Protein AF-A0AAE6TKV5-F1 (afdb_monomer)

Mean predicted aligned error: 10.6 Å

Radius of gyration: 19.38 Å; Cα contacts (8 Å, |Δi|>4): 203; chains: 1; bounding box: 54×34×56 Å

Sequence (199 aa):
MHELTRLTSDERRRLVTDFITSLTATTQVAATAAAALRTAVPDPPEDPSDAQLAAWVELAELMGDTGFRARVVHATLPPSDEDALPGVAPHTAADLVRFARQTVTPAIEAQTDPHSEQAAAVVETVVSRFATALARPADPELRAWMAQQFEQGHDPLVERYWRLVWTVNDWHVLPGHLPFQPWLVTALHGRRADEQAIH

Solvent-accessible surface area (backbone atoms only — not comparable to full-atom values): 11183 Å² total; per-residue (Å²): 118,79,64,67,79,66,53,50,74,67,56,50,48,47,54,53,49,51,43,46,54,62,46,47,73,80,46,75,59,16,42,51,27,34,54,46,48,66,77,59,68,67,59,61,58,98,80,58,51,72,68,27,47,53,29,45,44,54,46,53,52,46,65,67,33,67,69,50,53,54,47,46,43,68,46,56,49,74,66,62,31,37,73,48,37,86,98,46,58,40,70,58,22,28,52,51,49,52,47,44,44,67,63,46,44,64,44,58,75,67,66,53,56,38,63,36,72,70,35,44,55,52,49,48,57,44,44,49,52,49,16,64,75,69,76,42,71,79,46,73,64,51,36,53,52,50,28,52,35,42,50,73,66,49,57,70,67,58,50,48,49,52,56,28,36,30,51,20,51,70,46,77,80,54,90,82,72,66,78,54,40,67,54,50,32,49,30,52,68,41,62,70,80,79,75,79,78,81,132

Organism: Streptomyces platensis (NCBI:txid58346)

Secondary structure (DSSP, 8-state):
-TTGGG--HHHHHHHHHHHHHHHTTS-HHHHHHHHHHHTS-----SS--HHHHHHHHHHHHHHH-HHHHHHHHHS-SS--TTSSSTTS-HHHHHHHHHHHHHHHHHHHHTT--TTSHHHHHHHHHHHHHHHHHHT--SSHHHHHHHHHHHHHT--HHHHHHHHHHHHHTT----TT-S-SHHHHHHHHH-S-GGGSS--

Structure (mmCIF, N/CA/C/O backbone):
data_AF-A0AAE6TKV5-F1
#
_entry.id   AF-A0AAE6TKV5-F1
#
loop_
_atom_site.group_PDB
_atom_site.id
_atom_site.type_symbol
_atom_site.label_atom_id
_atom_site.label_alt_id
_atom_site.label_comp_id
_atom_site.label_asym_id
_atom_site.label_entity_id
_atom_site.label_seq_id
_atom_site.pdbx_PDB_ins_code
_atom_site.Cartn_x
_atom_site.Cartn_y
_atom_site.Cartn_z
_atom_site.occupancy
_atom_site.B_iso_or_equiv
_atom_site.auth_seq_id
_atom_site.auth_comp_id
_atom_site.auth_asym_id
_atom_site.auth_atom_id
_atom_site.pdbx_PDB_model_num
ATOM 1 N N . MET A 1 1 ? 3.438 4.308 -28.217 1.00 48.75 1 MET A N 1
ATOM 2 C CA . MET A 1 1 ? 3.040 2.893 -28.040 1.00 48.75 1 MET A CA 1
ATOM 3 C C . MET A 1 1 ? 3.896 1.903 -28.851 1.00 48.75 1 MET A C 1
ATOM 5 O O . MET A 1 1 ? 4.508 1.056 -28.228 1.00 48.75 1 MET A O 1
ATOM 9 N N . HIS A 1 2 ? 4.021 1.998 -30.189 1.00 50.38 2 HIS A N 1
ATOM 10 C CA . HIS A 1 2 ? 4.788 1.017 -31.005 1.00 50.38 2 HIS A CA 1
ATOM 11 C C . HIS A 1 2 ? 6.330 1.096 -30.918 1.00 50.38 2 HIS A C 1
ATOM 13 O O . HIS A 1 2 ? 7.012 0.143 -31.292 1.00 50.38 2 HIS A O 1
ATOM 19 N N . GLU A 1 3 ? 6.899 2.214 -30.459 1.00 58.97 3 GLU A N 1
ATOM 20 C CA . GLU A 1 3 ? 8.361 2.337 -30.319 1.00 58.97 3 GLU A CA 1
ATOM 21 C C . GLU A 1 3 ? 8.882 1.651 -29.048 1.00 58.97 3 GLU A C 1
ATOM 23 O O . GLU A 1 3 ? 9.913 0.990 -29.092 1.00 58.97 3 GLU A O 1
ATOM 28 N N . LEU A 1 4 ? 8.123 1.703 -27.944 1.00 60.41 4 LEU A N 1
ATOM 29 C CA . LEU A 1 4 ? 8.506 1.106 -26.655 1.00 60.41 4 LEU A CA 1
ATOM 30 C C . LEU A 1 4 ? 8.544 -0.430 -26.689 1.00 60.41 4 LEU A C 1
ATOM 32 O O . LEU A 1 4 ? 9.355 -1.038 -25.995 1.00 60.41 4 LEU A O 1
ATOM 36 N N . THR A 1 5 ? 7.715 -1.053 -27.532 1.00 59.22 5 THR A N 1
ATOM 37 C CA . THR A 1 5 ? 7.694 -2.508 -27.762 1.00 59.22 5 THR A CA 1
ATOM 38 C C . THR A 1 5 ? 8.869 -3.009 -28.605 1.00 59.22 5 THR A C 1
ATOM 40 O O . THR A 1 5 ? 9.082 -4.212 -28.687 1.00 59.22 5 THR A O 1
ATOM 43 N N . ARG A 1 6 ? 9.608 -2.110 -29.275 1.00 63.00 6 ARG A N 1
ATOM 44 C CA . ARG A 1 6 ? 10.733 -2.441 -30.171 1.00 63.00 6 ARG A CA 1
ATOM 45 C C . ARG A 1 6 ? 12.099 -2.067 -29.604 1.00 63.00 6 ARG A C 1
ATOM 47 O O . ARG A 1 6 ? 13.100 -2.263 -30.287 1.00 63.00 6 ARG A O 1
ATOM 54 N N . LEU A 1 7 ? 12.138 -1.527 -28.387 1.00 66.50 7 LEU A N 1
ATOM 55 C CA . LEU A 1 7 ? 13.391 -1.167 -27.743 1.00 66.50 7 LEU A CA 1
ATOM 56 C C . LEU A 1 7 ? 14.232 -2.414 -27.496 1.00 66.50 7 LEU A C 1
ATOM 58 O O . LEU A 1 7 ? 13.776 -3.403 -26.918 1.00 66.50 7 LEU A O 1
ATOM 62 N N . THR A 1 8 ? 15.490 -2.329 -27.900 1.00 68.06 8 THR A N 1
ATOM 63 C CA . THR A 1 8 ? 16.509 -3.318 -27.559 1.00 68.06 8 THR A CA 1
ATOM 64 C C . THR A 1 8 ? 16.692 -3.388 -26.041 1.00 68.06 8 THR A C 1
ATOM 66 O O . THR A 1 8 ? 16.417 -2.429 -25.316 1.00 68.06 8 THR A O 1
ATOM 69 N N . SER A 1 9 ? 17.185 -4.516 -25.521 1.00 68.12 9 SER A N 1
ATOM 70 C CA . SER A 1 9 ? 17.473 -4.674 -24.084 1.00 68.12 9 SER A CA 1
ATOM 71 C C . SER A 1 9 ? 18.369 -3.557 -23.529 1.00 68.12 9 SER A C 1
ATOM 73 O O . SER A 1 9 ? 18.159 -3.097 -22.408 1.00 68.12 9 SER A O 1
ATOM 75 N N . ASP A 1 10 ? 19.301 -3.042 -24.334 1.00 67.88 10 ASP A N 1
ATOM 76 C CA . ASP A 1 10 ? 20.168 -1.931 -23.938 1.00 67.88 10 ASP A CA 1
ATOM 77 C C . ASP A 1 10 ? 19.431 -0.589 -23.854 1.00 67.88 10 ASP A C 1
ATOM 79 O O . ASP A 1 10 ? 19.684 0.197 -22.941 1.00 67.88 10 ASP A O 1
ATOM 83 N N . GLU A 1 11 ? 18.499 -0.311 -24.765 1.00 75.50 11 GLU A N 1
ATOM 84 C CA . GLU A 1 11 ? 17.673 0.902 -24.708 1.00 75.50 11 GLU A CA 1
ATOM 85 C C . GLU A 1 11 ? 16.700 0.867 -23.525 1.00 75.50 11 GLU A C 1
ATOM 87 O O . GLU A 1 11 ? 16.525 1.876 -22.838 1.00 75.50 11 GLU A O 1
ATOM 92 N N . ARG A 1 12 ? 16.138 -0.309 -23.223 1.00 78.31 12 ARG A N 1
ATOM 93 C CA . ARG A 1 12 ? 15.308 -0.535 -22.032 1.00 78.31 12 ARG A CA 1
ATOM 94 C C . ARG A 1 12 ? 16.100 -0.266 -20.745 1.00 78.31 12 ARG A C 1
ATOM 96 O O . ARG A 1 12 ? 15.649 0.492 -19.886 1.00 78.31 12 ARG A O 1
ATOM 103 N N . ARG A 1 13 ? 17.328 -0.787 -20.650 1.00 74.50 13 ARG A N 1
ATOM 104 C CA . ARG A 1 13 ? 18.223 -0.571 -19.501 1.00 74.50 13 ARG A CA 1
ATOM 105 C C . ARG A 1 13 ? 18.644 0.891 -19.336 1.00 74.50 13 ARG A C 1
ATOM 107 O O . ARG A 1 13 ? 18.741 1.374 -18.205 1.00 74.50 13 ARG A O 1
ATOM 114 N N . ARG A 1 14 ? 18.864 1.611 -20.441 1.00 79.38 14 ARG A N 1
ATOM 115 C CA . ARG A 1 14 ? 19.145 3.057 -20.418 1.00 79.38 14 ARG A CA 1
ATOM 116 C C . ARG A 1 14 ? 17.964 3.845 -19.860 1.00 79.38 14 ARG A C 1
ATOM 118 O O . ARG A 1 14 ? 18.174 4.619 -18.936 1.00 79.38 14 ARG A O 1
ATOM 125 N N . LEU A 1 15 ? 16.735 3.576 -20.313 1.00 83.56 15 LEU A N 1
ATOM 126 C CA . LEU A 1 15 ? 15.533 4.247 -19.792 1.00 83.56 15 LEU A CA 1
ATOM 127 C C . LEU A 1 15 ? 15.377 4.096 -18.273 1.00 83.56 15 LEU A C 1
ATOM 129 O O . LEU A 1 15 ? 15.111 5.077 -17.579 1.00 83.56 15 LEU A O 1
ATOM 133 N N . VAL A 1 16 ? 15.577 2.884 -17.749 1.00 82.50 16 VAL A N 1
ATOM 134 C CA . VAL A 1 16 ? 15.514 2.632 -16.300 1.00 82.50 16 VAL A CA 1
ATOM 135 C C . VAL A 1 16 ? 16.628 3.378 -15.565 1.00 82.50 16 VAL A C 1
ATOM 137 O O . VAL A 1 16 ? 16.392 3.999 -14.528 1.00 82.50 16 VAL A O 1
ATOM 140 N N . THR A 1 17 ? 17.846 3.349 -16.108 1.00 81.06 17 THR A N 1
ATOM 141 C CA . THR A 1 17 ? 19.001 4.035 -15.513 1.00 81.06 17 THR A CA 1
ATOM 142 C C . THR A 1 17 ? 18.799 5.552 -15.480 1.00 81.06 17 THR A C 1
ATOM 144 O O . THR A 1 17 ? 19.075 6.183 -14.456 1.00 81.06 17 THR A O 1
ATOM 147 N N . ASP A 1 18 ? 18.273 6.137 -16.554 1.00 83.12 18 ASP A N 1
ATOM 148 C CA . ASP A 1 18 ? 17.966 7.565 -16.654 1.00 83.12 18 ASP A CA 1
ATOM 149 C C . ASP A 1 18 ? 16.861 7.966 -15.675 1.00 83.12 18 ASP A C 1
ATOM 151 O O . ASP A 1 18 ? 16.965 8.994 -15.000 1.00 83.12 18 ASP A O 1
ATOM 155 N N . PHE A 1 19 ? 15.827 7.132 -15.534 1.00 82.62 19 PHE A N 1
ATOM 156 C CA . PHE A 1 19 ? 14.783 7.319 -14.531 1.00 82.62 19 PHE A CA 1
ATOM 157 C C . PHE A 1 19 ? 15.373 7.350 -13.114 1.00 82.62 19 PHE A C 1
ATOM 159 O O . PHE A 1 19 ? 15.233 8.363 -12.428 1.00 82.62 19 PHE A O 1
ATOM 166 N N . ILE A 1 20 ? 16.107 6.313 -12.698 1.00 77.94 20 ILE A N 1
ATOM 167 C CA . ILE A 1 20 ? 16.712 6.229 -11.356 1.00 77.94 20 ILE A CA 1
ATOM 168 C C . ILE A 1 20 ? 17.670 7.403 -11.101 1.00 77.94 20 ILE A C 1
ATOM 170 O O . ILE A 1 20 ? 17.654 8.002 -10.024 1.00 77.94 20 ILE A O 1
ATOM 174 N N . THR A 1 21 ? 18.489 7.760 -12.092 1.00 78.38 21 THR A N 1
ATOM 175 C CA . THR A 1 21 ? 19.434 8.883 -11.993 1.00 78.38 21 THR A CA 1
A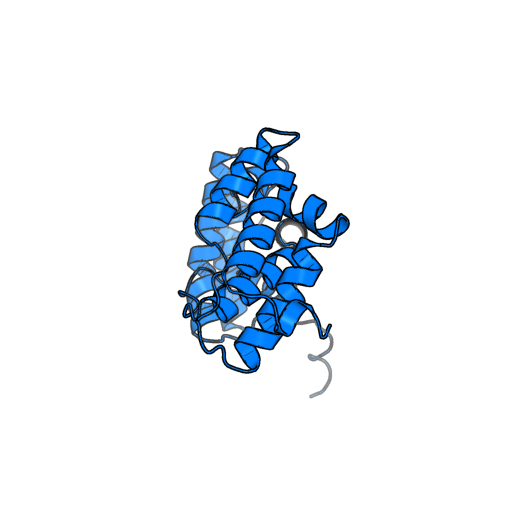TOM 176 C C . THR A 1 21 ? 18.700 10.213 -11.832 1.00 78.38 21 THR A C 1
ATOM 178 O O . THR A 1 21 ? 19.089 11.035 -11.000 1.00 78.38 21 THR A O 1
ATOM 181 N N . SER A 1 22 ? 17.594 10.412 -12.555 1.00 76.56 22 SER A N 1
ATOM 182 C CA . SER A 1 22 ? 16.795 11.638 -12.453 1.00 76.56 22 SER A CA 1
ATOM 183 C C . SER A 1 22 ? 16.182 11.855 -11.068 1.00 76.56 22 SER A C 1
ATOM 185 O O . SER A 1 22 ? 16.024 13.001 -10.652 1.00 76.56 22 SER A O 1
ATOM 187 N N . LEU A 1 23 ? 15.883 10.778 -10.333 1.00 72.00 23 LEU A N 1
ATOM 188 C CA . LEU A 1 23 ? 15.350 10.866 -8.973 1.00 72.00 23 LEU A CA 1
ATOM 189 C C . LEU A 1 23 ? 16.429 11.337 -7.991 1.00 72.00 23 LEU A C 1
ATOM 191 O O . LEU A 1 23 ? 16.151 12.145 -7.118 1.00 72.00 23 LEU A O 1
ATOM 195 N N . THR A 1 24 ? 17.687 10.919 -8.161 1.00 63.00 24 THR A N 1
ATOM 196 C CA . THR A 1 24 ? 18.777 11.275 -7.227 1.00 63.00 24 THR A CA 1
ATOM 197 C C . THR A 1 24 ? 19.217 12.741 -7.238 1.00 63.00 24 THR A C 1
ATOM 199 O O . THR A 1 24 ? 20.074 13.122 -6.445 1.00 63.00 24 THR A O 1
ATOM 202 N N . ALA A 1 25 ? 18.664 13.572 -8.120 1.00 57.41 25 ALA A N 1
ATOM 203 C CA . ALA A 1 25 ? 19.245 14.871 -8.436 1.00 57.41 25 ALA A CA 1
ATOM 204 C C . ALA A 1 25 ? 19.001 15.986 -7.397 1.00 57.41 25 ALA A C 1
ATOM 206 O O . ALA A 1 25 ? 19.584 17.057 -7.557 1.00 57.41 25 ALA A O 1
ATOM 207 N N . THR A 1 26 ? 18.163 15.806 -6.363 1.00 57.06 26 THR A N 1
ATOM 208 C CA . THR A 1 26 ? 17.701 16.977 -5.581 1.00 57.06 26 THR A CA 1
ATOM 209 C C . THR A 1 26 ? 17.533 16.830 -4.060 1.00 57.06 26 THR A C 1
ATOM 211 O O . THR A 1 26 ? 17.592 17.863 -3.395 1.00 57.06 26 THR A O 1
ATOM 214 N N . THR A 1 27 ? 17.370 15.641 -3.450 1.00 63.25 27 THR A N 1
ATOM 215 C CA . THR A 1 27 ? 17.193 15.515 -1.974 1.00 63.25 27 THR A CA 1
ATOM 216 C C . THR A 1 27 ? 17.696 14.184 -1.378 1.00 63.25 27 THR A C 1
ATOM 218 O O . THR A 1 27 ? 17.791 13.175 -2.074 1.00 63.25 27 THR A O 1
ATOM 221 N N . GLN A 1 28 ? 17.963 14.151 -0.059 1.00 61.66 28 GLN A N 1
ATOM 222 C CA . GLN A 1 28 ? 18.322 12.922 0.682 1.00 61.66 28 GLN A CA 1
ATOM 223 C C . GLN A 1 28 ? 17.209 11.858 0.631 1.00 61.66 28 GLN A C 1
ATOM 225 O O . GLN A 1 28 ? 17.495 10.669 0.525 1.00 61.66 28 GLN A O 1
ATOM 230 N N . VAL A 1 29 ? 15.942 12.285 0.653 1.00 59.44 29 VAL A N 1
ATOM 231 C CA . VAL A 1 29 ? 14.771 11.404 0.496 1.00 59.44 29 VAL A CA 1
ATOM 232 C C . VAL A 1 29 ? 14.797 10.722 -0.875 1.00 59.44 29 VAL A C 1
ATOM 234 O O . VAL A 1 29 ? 14.626 9.507 -0.980 1.00 59.44 29 VAL A O 1
ATOM 237 N N . ALA A 1 30 ? 15.124 11.479 -1.923 1.00 60.91 30 ALA A N 1
ATOM 238 C CA . ALA A 1 30 ? 15.220 10.948 -3.273 1.00 60.91 30 ALA A CA 1
ATOM 239 C C . ALA A 1 30 ? 16.410 9.984 -3.460 1.00 60.91 30 ALA A C 1
ATOM 241 O O . ALA A 1 30 ? 16.339 9.059 -4.271 1.00 60.91 30 ALA A O 1
ATOM 242 N N . ALA A 1 31 ? 17.484 10.139 -2.675 1.00 62.62 31 ALA A N 1
ATOM 243 C CA . ALA A 1 31 ? 18.604 9.198 -2.657 1.00 62.62 31 ALA A CA 1
ATOM 244 C C . ALA A 1 31 ? 18.207 7.825 -2.079 1.00 62.62 31 ALA A C 1
ATOM 246 O O . ALA A 1 31 ? 18.569 6.798 -2.661 1.00 62.62 31 ALA A O 1
ATOM 247 N N . THR A 1 32 ? 17.426 7.794 -0.992 1.00 62.69 32 THR A N 1
ATOM 248 C CA . THR A 1 32 ? 16.900 6.550 -0.398 1.00 62.69 32 THR A CA 1
ATOM 249 C C . THR A 1 32 ? 15.918 5.852 -1.338 1.00 62.69 32 THR A C 1
ATOM 251 O O . THR A 1 32 ? 16.071 4.659 -1.599 1.00 62.69 32 THR A O 1
ATOM 254 N N . ALA A 1 33 ? 14.972 6.595 -1.925 1.00 62.81 33 ALA A N 1
ATOM 255 C CA . ALA A 1 33 ? 14.036 6.052 -2.912 1.00 62.81 33 ALA A CA 1
ATOM 256 C C . ALA A 1 33 ? 14.779 5.442 -4.114 1.00 62.81 33 ALA A C 1
ATOM 258 O O . ALA A 1 33 ? 14.515 4.311 -4.519 1.00 62.81 33 ALA A O 1
ATOM 259 N N . ALA A 1 34 ? 15.793 6.135 -4.638 1.00 65.19 34 ALA A N 1
ATOM 260 C CA . ALA A 1 34 ? 16.615 5.608 -5.721 1.00 65.19 34 ALA A CA 1
ATOM 261 C C . ALA A 1 34 ? 17.432 4.369 -5.318 1.00 65.19 34 ALA A C 1
ATOM 263 O O . ALA A 1 34 ? 17.697 3.517 -6.162 1.00 65.19 34 ALA A O 1
ATOM 264 N N . ALA A 1 35 ? 17.873 4.246 -4.063 1.00 65.56 35 ALA A N 1
ATOM 265 C CA . ALA A 1 35 ? 18.548 3.040 -3.583 1.00 65.56 35 ALA A CA 1
ATOM 266 C C . ALA A 1 35 ? 17.599 1.831 -3.573 1.00 65.56 35 ALA A C 1
ATOM 268 O O . ALA A 1 35 ? 17.985 0.767 -4.048 1.00 65.56 35 ALA A O 1
ATOM 269 N N . ALA A 1 36 ? 16.353 2.014 -3.127 1.00 64.62 36 ALA A N 1
ATOM 270 C CA . ALA A 1 36 ? 15.328 0.974 -3.173 1.00 64.62 36 ALA A CA 1
ATOM 271 C C . ALA A 1 36 ? 14.951 0.581 -4.611 1.00 64.62 36 ALA A C 1
ATOM 273 O O . ALA A 1 36 ? 14.823 -0.595 -4.918 1.00 64.62 36 ALA A O 1
ATOM 274 N N . LEU A 1 37 ? 14.851 1.537 -5.535 1.00 68.31 37 LEU A N 1
ATOM 275 C CA . LEU A 1 37 ? 14.575 1.225 -6.944 1.00 68.31 37 LEU A CA 1
ATOM 276 C C . LEU A 1 37 ? 15.716 0.441 -7.612 1.00 68.31 37 LEU A C 1
ATOM 278 O O . LEU A 1 37 ? 15.473 -0.395 -8.477 1.00 68.31 37 LEU A O 1
ATOM 282 N N . ARG A 1 38 ? 16.969 0.656 -7.188 1.00 70.75 38 ARG A N 1
ATOM 283 C CA . ARG A 1 38 ? 18.126 -0.106 -7.691 1.00 70.75 38 ARG A CA 1
ATOM 284 C C . ARG A 1 38 ? 18.132 -1.570 -7.258 1.00 70.75 38 ARG A C 1
ATOM 286 O O . ARG A 1 38 ? 18.802 -2.362 -7.912 1.00 70.75 38 ARG A O 1
ATOM 293 N N . THR A 1 39 ? 17.425 -1.948 -6.192 1.00 67.06 39 THR A N 1
ATOM 294 C CA . THR A 1 39 ? 17.326 -3.364 -5.795 1.00 67.06 39 THR A CA 1
ATOM 295 C C . THR A 1 39 ? 16.314 -4.133 -6.639 1.00 67.06 39 THR A C 1
ATOM 297 O O . THR A 1 39 ? 16.305 -5.361 -6.606 1.00 67.06 39 THR A O 1
ATOM 300 N N . ALA A 1 40 ? 15.496 -3.427 -7.424 1.00 69.62 40 ALA A N 1
ATOM 301 C CA . ALA A 1 40 ? 14.444 -4.017 -8.228 1.00 69.62 40 ALA A CA 1
ATOM 302 C C . ALA A 1 40 ? 14.310 -3.334 -9.595 1.00 69.62 40 ALA A C 1
ATOM 304 O O . ALA A 1 40 ? 13.290 -2.747 -9.951 1.00 69.62 40 ALA A O 1
ATOM 305 N N . VAL A 1 41 ? 15.398 -3.439 -10.359 1.00 75.88 41 VAL A N 1
ATOM 306 C CA . VAL A 1 41 ? 15.510 -2.965 -11.740 1.00 75.88 41 VAL A CA 1
ATOM 307 C C . VAL A 1 41 ? 14.606 -3.820 -12.642 1.00 75.88 41 VAL A C 1
ATOM 309 O O . VAL A 1 41 ? 14.725 -5.045 -12.619 1.00 75.88 41 VAL A O 1
ATOM 312 N N . PRO A 1 42 ? 13.710 -3.214 -13.437 1.00 77.31 42 PRO A N 1
ATOM 313 C CA . PRO A 1 42 ? 12.954 -3.927 -14.461 1.00 77.31 42 PRO A CA 1
ATOM 314 C C . PRO A 1 42 ? 13.877 -4.335 -15.620 1.00 77.31 42 PRO A C 1
ATOM 316 O O . PRO A 1 42 ? 14.407 -3.474 -16.324 1.00 77.31 42 PRO A O 1
ATOM 319 N N . ASP A 1 43 ? 14.062 -5.637 -15.813 1.00 77.12 43 ASP A N 1
ATOM 320 C CA . ASP A 1 43 ? 14.885 -6.251 -16.859 1.00 77.12 43 ASP A CA 1
ATOM 321 C C . ASP A 1 43 ? 14.070 -7.383 -17.519 1.00 77.12 43 ASP A C 1
ATOM 323 O O . ASP A 1 43 ? 14.166 -8.544 -17.119 1.00 77.12 43 ASP A O 1
ATOM 327 N N . PRO A 1 44 ? 13.187 -7.052 -18.483 1.00 74.31 44 PRO A N 1
ATOM 328 C CA . PRO A 1 44 ? 12.383 -8.055 -19.183 1.00 74.31 44 PRO A CA 1
ATOM 329 C C . PRO A 1 44 ? 13.261 -9.109 -19.882 1.00 74.31 44 PRO A C 1
ATOM 331 O O . PRO A 1 44 ? 14.322 -8.753 -20.408 1.00 74.31 44 PRO A O 1
ATOM 334 N N . PRO A 1 45 ? 12.801 -10.373 -19.984 1.00 77.50 45 PRO A N 1
ATOM 335 C CA . PRO A 1 45 ? 13.541 -11.430 -20.674 1.00 77.50 45 PRO A CA 1
ATOM 336 C C . PRO A 1 45 ? 13.742 -11.120 -22.170 1.00 77.50 45 PRO A C 1
ATOM 338 O O . PRO A 1 45 ? 13.099 -10.230 -22.740 1.00 77.50 45 PRO A O 1
ATOM 341 N N . GLU A 1 46 ? 14.653 -11.858 -22.818 1.00 74.31 46 GLU A N 1
ATOM 342 C CA . GLU A 1 46 ? 14.943 -11.698 -24.255 1.00 74.31 46 GLU A CA 1
ATOM 343 C C . GLU A 1 46 ? 13.717 -11.969 -25.138 1.00 74.31 46 GLU A C 1
ATOM 345 O O . GLU A 1 46 ? 13.517 -11.257 -26.121 1.00 74.31 46 GLU A O 1
ATOM 350 N N . ASP A 1 47 ? 12.880 -12.933 -24.748 1.00 81.06 47 ASP A N 1
ATOM 351 C CA . ASP A 1 47 ? 11.605 -13.261 -25.394 1.00 81.06 47 ASP A CA 1
ATOM 352 C C . ASP A 1 47 ? 10.447 -13.053 -24.396 1.00 81.06 47 ASP A C 1
ATOM 354 O O . ASP A 1 47 ? 10.072 -13.979 -23.670 1.00 81.06 47 ASP A O 1
ATOM 358 N N . PRO A 1 48 ? 9.946 -11.811 -24.242 1.00 82.12 48 PRO A N 1
ATOM 359 C CA . PRO A 1 48 ? 8.885 -11.506 -23.295 1.00 82.12 48 PRO A CA 1
ATOM 360 C C . PRO A 1 48 ? 7.526 -11.994 -23.799 1.00 82.12 48 PRO A C 1
ATOM 362 O O . PRO A 1 48 ? 7.154 -11.787 -24.952 1.00 82.12 48 PRO A O 1
ATOM 365 N N . SER A 1 49 ? 6.731 -12.553 -22.890 1.00 86.88 49 SER A N 1
ATOM 366 C CA . SER A 1 49 ? 5.306 -12.800 -23.126 1.00 86.88 49 SER A CA 1
ATOM 367 C C . SER A 1 49 ? 4.536 -11.498 -23.396 1.00 86.88 49 SER A C 1
ATOM 369 O O . SER A 1 49 ? 4.956 -10.414 -22.983 1.00 86.88 49 SER A O 1
ATOM 371 N N . ASP A 1 50 ? 3.346 -11.599 -23.998 1.00 85.31 50 ASP A N 1
ATOM 372 C CA . ASP A 1 50 ? 2.465 -10.442 -24.233 1.00 85.31 50 ASP A CA 1
ATOM 373 C C . ASP A 1 50 ? 2.168 -9.656 -22.943 1.00 85.31 50 ASP A C 1
ATOM 375 O O . ASP A 1 50 ? 2.122 -8.425 -22.951 1.00 85.31 50 ASP A O 1
ATOM 379 N N . ALA A 1 51 ? 2.015 -10.356 -21.812 1.00 83.00 51 ALA A N 1
ATOM 380 C CA . ALA A 1 51 ? 1.782 -9.742 -20.507 1.00 83.00 51 ALA A CA 1
ATOM 381 C C . ALA A 1 51 ? 3.003 -8.948 -20.009 1.00 83.00 51 ALA A C 1
ATOM 383 O O . ALA A 1 51 ? 2.850 -7.834 -19.509 1.00 83.00 51 ALA A O 1
ATOM 384 N N . GLN A 1 52 ? 4.214 -9.484 -20.186 1.00 85.38 52 GLN A N 1
ATOM 385 C CA . GLN A 1 52 ? 5.466 -8.791 -19.861 1.00 85.38 52 GLN A CA 1
ATOM 386 C C . GLN A 1 52 ? 5.700 -7.586 -20.772 1.00 85.38 52 GLN A C 1
ATOM 388 O O . GLN A 1 52 ? 6.126 -6.533 -20.300 1.00 85.38 52 GLN A O 1
ATOM 393 N N . LEU A 1 53 ? 5.388 -7.715 -22.064 1.00 85.12 53 LEU A N 1
ATOM 394 C CA . LEU A 1 53 ? 5.510 -6.628 -23.029 1.00 85.12 53 LEU A CA 1
ATOM 395 C C . LEU A 1 53 ? 4.540 -5.486 -22.697 1.00 85.12 53 LEU A C 1
ATOM 397 O O . LEU A 1 53 ? 4.944 -4.325 -22.660 1.00 85.12 53 LEU A O 1
ATOM 401 N N . ALA A 1 54 ? 3.278 -5.812 -22.404 1.00 85.06 54 ALA A N 1
ATOM 402 C CA . ALA A 1 54 ? 2.278 -4.837 -21.978 1.00 85.06 54 ALA A CA 1
ATOM 403 C C . ALA A 1 54 ? 2.688 -4.148 -20.667 1.00 85.06 54 ALA A C 1
ATOM 405 O O . ALA A 1 54 ? 2.632 -2.921 -20.573 1.00 85.06 54 ALA A O 1
ATOM 406 N N . ALA A 1 55 ? 3.169 -4.922 -19.687 1.00 87.88 55 ALA A N 1
ATOM 407 C CA . ALA A 1 55 ? 3.644 -4.379 -18.421 1.00 87.88 55 ALA A CA 1
ATOM 408 C C . ALA A 1 55 ? 4.855 -3.450 -18.604 1.00 87.88 55 ALA A C 1
ATOM 410 O O . ALA A 1 55 ? 4.924 -2.393 -17.981 1.00 87.88 55 ALA A O 1
ATOM 411 N N . TRP A 1 56 ? 5.787 -3.806 -19.491 1.00 87.69 56 TRP A N 1
ATOM 412 C CA . TRP A 1 56 ? 6.942 -2.976 -19.824 1.00 87.69 56 TRP A CA 1
ATOM 413 C C . TRP A 1 56 ? 6.541 -1.639 -20.459 1.00 87.69 56 TRP A C 1
ATOM 415 O O . TRP A 1 56 ? 7.086 -0.600 -20.088 1.00 87.69 56 TRP A O 1
ATOM 425 N N . VAL A 1 57 ? 5.588 -1.646 -21.397 1.00 86.94 57 VAL A N 1
ATOM 426 C CA . VAL A 1 57 ? 5.109 -0.414 -22.046 1.00 86.94 57 VAL A CA 1
ATOM 427 C C . VAL A 1 57 ? 4.524 0.544 -21.014 1.00 86.94 57 VAL A C 1
ATOM 429 O O . VAL A 1 57 ? 4.920 1.706 -20.973 1.00 86.94 57 VAL A O 1
ATOM 432 N N . GLU A 1 58 ? 3.645 0.048 -20.145 1.00 88.88 58 GLU A N 1
ATOM 433 C CA . GLU A 1 58 ? 3.038 0.865 -19.092 1.00 88.88 58 GLU A CA 1
ATOM 434 C C . GLU A 1 58 ? 4.088 1.386 -18.100 1.00 88.88 58 GLU A C 1
ATOM 436 O O . GLU A 1 58 ? 4.060 2.547 -17.694 1.00 88.88 58 GLU A O 1
ATOM 441 N N . LEU A 1 59 ? 5.070 0.554 -17.749 1.00 88.31 59 LEU A N 1
ATOM 442 C CA . LEU A 1 59 ? 6.162 0.943 -16.864 1.00 88.31 59 LEU A CA 1
ATOM 443 C C . LEU A 1 59 ? 7.023 2.060 -17.465 1.00 88.31 59 LEU A C 1
ATOM 445 O O . LEU A 1 59 ? 7.399 2.997 -16.763 1.00 88.31 59 LEU A O 1
ATOM 449 N N . ALA A 1 60 ? 7.322 1.983 -18.763 1.00 86.19 60 ALA A N 1
ATOM 450 C CA . ALA A 1 60 ? 8.065 3.015 -19.477 1.00 86.19 60 ALA A CA 1
ATOM 451 C C . ALA A 1 60 ? 7.285 4.337 -19.561 1.00 86.19 60 ALA A C 1
ATOM 453 O O . ALA A 1 60 ? 7.883 5.405 -19.418 1.00 86.19 60 ALA A O 1
ATOM 454 N N . GLU A 1 61 ? 5.961 4.279 -19.727 1.00 87.88 61 GLU A N 1
ATOM 455 C CA . GLU A 1 61 ? 5.089 5.458 -19.677 1.00 87.88 61 GLU A CA 1
ATOM 456 C C . GLU A 1 61 ? 5.093 6.100 -18.282 1.00 87.88 61 GLU A C 1
ATOM 458 O O . GLU A 1 61 ? 5.321 7.306 -18.170 1.00 87.88 61 GLU A O 1
ATOM 463 N N . LEU A 1 62 ? 4.961 5.303 -17.213 1.00 88.31 62 LEU A N 1
ATOM 464 C CA . LEU A 1 62 ? 5.062 5.791 -15.832 1.00 88.31 62 LEU A CA 1
ATOM 465 C C . LEU A 1 62 ? 6.428 6.425 -15.550 1.00 88.31 62 LEU A C 1
ATOM 467 O O . LEU A 1 62 ? 6.500 7.533 -15.026 1.00 88.31 62 LEU A O 1
ATOM 471 N N . MET A 1 63 ? 7.526 5.770 -15.940 1.00 85.50 63 MET A N 1
ATOM 472 C CA . MET A 1 63 ? 8.874 6.323 -15.774 1.00 85.50 63 MET A CA 1
ATOM 473 C C . MET A 1 63 ? 9.074 7.626 -16.560 1.00 85.50 63 MET A C 1
ATOM 475 O O . MET A 1 63 ? 9.906 8.444 -16.168 1.00 85.50 63 MET A O 1
ATOM 479 N N . GLY A 1 64 ? 8.341 7.848 -17.652 1.00 83.31 64 GLY A N 1
ATOM 480 C CA . GLY A 1 64 ? 8.343 9.100 -18.413 1.00 83.31 64 GLY A CA 1
ATOM 481 C C . GLY A 1 64 ? 7.531 10.234 -17.774 1.00 83.31 64 GLY A C 1
ATOM 482 O O . GLY A 1 64 ? 7.800 11.400 -18.062 1.00 83.31 64 GLY A O 1
ATOM 483 N N . ASP A 1 65 ? 6.581 9.920 -16.892 1.00 87.12 65 ASP A N 1
ATOM 484 C CA . ASP A 1 65 ? 5.667 10.893 -16.293 1.00 87.12 65 ASP A CA 1
ATOM 485 C C . ASP A 1 65 ? 6.312 11.663 -15.126 1.00 87.12 65 ASP A C 1
ATOM 487 O O . ASP A 1 65 ? 6.820 11.100 -14.151 1.00 87.12 65 ASP A O 1
ATOM 491 N N . THR A 1 66 ? 6.296 12.994 -15.207 1.00 81.75 66 THR A N 1
ATOM 492 C CA . THR A 1 66 ? 6.905 13.862 -14.187 1.00 81.75 66 THR A CA 1
ATOM 493 C C . THR A 1 66 ? 6.111 13.881 -12.881 1.00 81.75 66 THR A C 1
ATOM 495 O O . THR A 1 66 ? 6.709 14.021 -11.811 1.00 81.75 66 THR A O 1
ATOM 498 N N . GLY A 1 67 ? 4.790 13.696 -12.942 1.00 82.94 67 GLY A N 1
ATOM 499 C CA . GLY A 1 67 ? 3.933 13.578 -11.765 1.00 82.94 67 GLY A CA 1
ATOM 500 C C . GLY A 1 67 ? 4.218 12.294 -10.990 1.00 82.94 67 GLY A C 1
ATOM 501 O O . GLY A 1 67 ? 4.356 12.323 -9.768 1.00 82.94 67 GLY A O 1
ATOM 502 N N . PHE A 1 68 ? 4.389 11.178 -11.693 1.00 83.56 68 PHE A N 1
ATOM 503 C CA . PHE A 1 68 ? 4.786 9.900 -11.126 1.00 83.56 68 PHE A CA 1
ATOM 504 C C . PHE A 1 68 ? 6.183 9.965 -10.507 1.00 83.56 68 PHE A C 1
ATOM 506 O O . PHE A 1 68 ? 6.366 9.515 -9.380 1.00 83.56 68 PHE A O 1
ATOM 513 N N . ARG A 1 69 ? 7.158 10.594 -11.176 1.00 82.06 69 ARG A N 1
ATOM 514 C CA . ARG A 1 69 ? 8.497 10.815 -10.599 1.00 82.06 69 ARG A CA 1
ATOM 515 C C . ARG A 1 69 ? 8.432 11.541 -9.255 1.00 82.06 69 ARG A C 1
ATOM 517 O O . ARG A 1 69 ? 9.084 11.109 -8.310 1.00 82.06 69 ARG A O 1
ATOM 524 N N . ALA A 1 70 ? 7.620 12.596 -9.143 1.00 78.88 70 ALA A N 1
ATOM 525 C CA . ALA A 1 70 ? 7.416 13.292 -7.872 1.00 78.88 70 ALA A CA 1
ATOM 526 C C . ALA A 1 70 ? 6.781 12.370 -6.817 1.00 78.88 70 ALA A C 1
ATOM 528 O O . ALA A 1 70 ? 7.252 12.319 -5.682 1.00 78.88 70 ALA A O 1
ATOM 529 N N . ARG A 1 71 ? 5.766 11.586 -7.203 1.00 79.00 71 ARG A N 1
ATOM 530 C CA . ARG A 1 71 ? 5.133 10.599 -6.316 1.00 79.00 71 ARG A CA 1
ATOM 531 C C . ARG A 1 71 ? 6.125 9.563 -5.814 1.00 79.00 71 ARG A C 1
ATOM 533 O O . ARG A 1 71 ? 6.134 9.314 -4.626 1.00 79.00 71 ARG A O 1
ATOM 540 N N . VAL A 1 72 ? 6.997 9.013 -6.657 1.00 75.06 72 VAL A N 1
ATOM 541 C CA . VAL A 1 72 ? 7.998 8.003 -6.260 1.00 75.06 72 VAL A CA 1
ATOM 542 C C . VAL A 1 72 ? 9.069 8.563 -5.325 1.00 75.06 72 VAL A C 1
ATOM 544 O O . VAL A 1 72 ? 9.524 7.852 -4.438 1.00 75.06 72 VAL A O 1
ATOM 547 N N . VAL A 1 73 ? 9.466 9.831 -5.482 1.00 72.12 73 VAL A N 1
ATOM 548 C CA . VAL A 1 73 ? 10.376 10.485 -4.521 1.00 72.12 73 VAL A CA 1
ATOM 549 C C . VAL A 1 73 ? 9.728 10.610 -3.141 1.00 72.12 73 VAL A C 1
ATOM 551 O O . VAL A 1 73 ? 10.423 10.507 -2.136 1.00 72.12 73 VAL A O 1
ATOM 554 N N . HIS A 1 74 ? 8.415 10.838 -3.086 1.00 66.94 74 HIS A N 1
ATOM 555 C CA . HIS A 1 74 ? 7.674 11.029 -1.837 1.00 66.94 74 HIS A CA 1
ATOM 556 C C . HIS A 1 74 ? 7.047 9.749 -1.278 1.00 66.94 74 HIS A C 1
ATOM 558 O O . HIS A 1 74 ? 6.762 9.681 -0.087 1.00 66.94 74 HIS A O 1
ATOM 564 N N . ALA A 1 75 ? 6.848 8.738 -2.116 1.00 60.91 75 ALA A N 1
ATOM 565 C CA . ALA A 1 75 ? 6.377 7.431 -1.721 1.00 60.91 75 ALA A CA 1
ATOM 566 C C . ALA A 1 75 ? 7.565 6.654 -1.176 1.00 60.91 75 ALA A C 1
ATOM 568 O O . ALA A 1 75 ? 8.451 6.201 -1.897 1.00 60.91 75 ALA A O 1
ATOM 569 N N . THR A 1 76 ? 7.597 6.546 0.137 1.00 51.22 76 THR A N 1
ATOM 570 C CA . THR A 1 76 ? 8.605 5.824 0.891 1.00 51.22 76 THR A CA 1
ATOM 571 C C . THR A 1 76 ? 8.636 4.357 0.424 1.00 51.22 76 THR A C 1
ATOM 573 O O . THR A 1 76 ? 7.648 3.637 0.569 1.00 51.22 76 THR A O 1
ATOM 576 N N . LEU A 1 77 ? 9.736 3.909 -0.196 1.00 49.03 77 LEU A N 1
ATOM 577 C CA . LEU A 1 77 ? 9.871 2.567 -0.787 1.00 49.03 77 LEU A CA 1
ATOM 578 C C . LEU A 1 77 ? 11.009 1.755 -0.158 1.00 49.03 77 LEU A C 1
ATOM 580 O O . LEU A 1 77 ? 12.143 2.232 -0.200 1.00 49.03 77 LEU A O 1
ATOM 584 N N . PRO A 1 78 ? 10.756 0.529 0.367 1.00 48.78 78 PRO A N 1
ATOM 585 C CA . PRO A 1 78 ? 9.490 0.125 1.005 1.00 48.78 78 PRO A CA 1
ATOM 586 C C . PRO A 1 78 ? 9.188 1.131 2.122 1.00 48.78 78 PRO A C 1
ATOM 588 O O . PRO A 1 78 ? 10.121 1.832 2.510 1.00 48.78 78 PRO A O 1
ATOM 591 N N . PRO A 1 79 ? 7.945 1.270 2.617 1.00 43.41 79 PRO A N 1
ATOM 592 C CA . PRO A 1 79 ? 7.650 2.297 3.601 1.00 43.41 79 PRO A CA 1
ATOM 593 C C . PRO A 1 79 ? 8.694 2.216 4.709 1.00 43.41 79 PRO A C 1
ATOM 595 O O . PRO A 1 79 ? 8.795 1.212 5.411 1.00 43.41 79 PRO A O 1
ATOM 598 N N . SER A 1 80 ? 9.546 3.237 4.810 1.00 45.72 80 SER A N 1
ATOM 599 C CA . SER A 1 80 ? 10.193 3.526 6.070 1.00 45.72 80 SER A CA 1
ATOM 600 C C . SER A 1 80 ? 9.006 3.877 6.937 1.00 45.72 80 SER A C 1
ATOM 602 O O . SER A 1 80 ? 8.472 4.982 6.883 1.00 45.72 80 SER A O 1
ATOM 604 N N . ASP A 1 81 ? 8.513 2.851 7.622 1.00 50.19 81 ASP A N 1
ATOM 605 C CA . ASP A 1 81 ? 7.299 2.841 8.425 1.00 50.19 81 ASP A CA 1
ATOM 606 C C . ASP A 1 81 ? 7.323 3.941 9.525 1.00 50.19 81 ASP A C 1
ATOM 608 O O . ASP A 1 81 ? 6.337 4.182 10.217 1.00 50.19 81 ASP A O 1
ATOM 612 N N . GLU A 1 82 ? 8.466 4.616 9.658 1.00 43.94 82 GLU A N 1
ATOM 613 C CA . GLU A 1 82 ? 8.817 5.751 10.503 1.00 43.94 82 GLU A CA 1
ATOM 614 C C . GLU A 1 82 ? 7.975 7.016 10.257 1.00 43.94 82 GLU A C 1
ATOM 616 O O . GLU A 1 82 ? 7.653 7.698 11.228 1.00 43.94 82 GLU A O 1
ATOM 621 N N . ASP A 1 83 ? 7.556 7.291 9.014 1.00 51.88 83 ASP A N 1
ATOM 622 C CA . ASP A 1 83 ? 6.757 8.486 8.665 1.00 51.88 83 ASP A CA 1
ATOM 623 C C . ASP A 1 83 ? 5.269 8.175 8.408 1.00 51.88 83 ASP A C 1
ATOM 625 O O . ASP A 1 83 ? 4.478 9.063 8.090 1.00 51.88 83 ASP A O 1
ATOM 629 N N . ALA A 1 84 ? 4.861 6.910 8.543 1.00 59.59 84 ALA A N 1
ATOM 630 C CA . ALA A 1 84 ? 3.518 6.459 8.173 1.00 59.59 84 ALA A CA 1
ATOM 631 C C . ALA A 1 84 ? 2.410 6.972 9.111 1.00 59.59 84 ALA A C 1
ATOM 633 O O . ALA A 1 84 ? 1.238 6.965 8.737 1.00 59.59 84 ALA A O 1
ATOM 634 N N . LEU A 1 85 ? 2.761 7.379 10.336 1.00 72.88 85 LEU A N 1
ATOM 635 C CA . LEU A 1 85 ? 1.810 7.816 11.358 1.00 72.88 85 LEU A CA 1
ATOM 636 C C . LEU A 1 85 ? 2.207 9.203 11.900 1.00 72.88 85 LEU A C 1
ATOM 638 O O . LEU A 1 85 ? 3.084 9.300 12.763 1.00 72.88 85 LEU A O 1
ATOM 642 N N . PRO A 1 86 ? 1.564 10.292 11.445 1.00 72.62 86 PRO A N 1
ATOM 643 C CA . PRO A 1 86 ? 1.881 11.636 11.908 1.00 72.62 86 PRO A CA 1
ATOM 644 C C . PRO A 1 86 ? 1.580 11.789 13.403 1.00 72.62 86 PRO A C 1
ATOM 646 O O . PRO A 1 86 ? 0.547 11.341 13.902 1.00 72.62 86 PRO A O 1
ATOM 649 N N . GLY A 1 87 ? 2.491 12.447 14.123 1.00 78.31 87 GLY A N 1
ATOM 650 C CA . GLY A 1 87 ? 2.379 12.652 15.572 1.00 78.31 87 GLY A CA 1
ATOM 651 C C . GLY A 1 87 ? 2.760 11.434 16.424 1.00 78.31 87 GLY A C 1
ATOM 652 O O . GLY A 1 87 ? 2.648 11.501 17.646 1.00 78.31 87 GLY A O 1
ATOM 653 N N . VAL A 1 88 ? 3.235 10.346 15.809 1.00 83.31 88 VAL A N 1
ATOM 654 C CA . VAL A 1 88 ? 3.765 9.161 16.496 1.00 83.31 88 VAL A CA 1
ATOM 655 C C . VAL A 1 88 ? 5.291 9.164 16.399 1.00 83.31 88 VAL A C 1
ATOM 657 O O . VAL A 1 88 ? 5.855 9.570 15.387 1.00 83.31 88 VAL A O 1
ATOM 660 N N . ALA A 1 89 ? 5.982 8.731 17.457 1.00 83.56 89 ALA A N 1
ATOM 661 C CA . ALA A 1 89 ? 7.439 8.622 17.425 1.00 83.56 89 ALA A CA 1
ATOM 662 C C . ALA A 1 89 ? 7.884 7.632 16.323 1.00 83.56 89 ALA A C 1
ATOM 664 O O . ALA A 1 89 ? 7.316 6.538 16.268 1.00 83.56 89 ALA A O 1
ATOM 665 N N . PRO A 1 90 ? 8.916 7.942 15.511 1.00 73.50 90 PRO A N 1
ATOM 666 C CA . PRO A 1 90 ? 9.297 7.140 14.340 1.00 73.50 90 PRO A CA 1
ATOM 667 C C . PRO A 1 90 ? 9.464 5.638 14.604 1.00 73.50 90 PRO A C 1
ATOM 669 O O . PRO A 1 90 ? 8.888 4.808 13.911 1.00 73.50 90 PRO A O 1
ATOM 672 N N . HIS A 1 91 ? 10.173 5.266 15.673 1.00 75.50 91 HIS A N 1
ATOM 673 C CA . HIS A 1 91 ? 10.335 3.861 16.074 1.00 75.50 91 HIS A CA 1
ATOM 674 C C . HIS A 1 91 ? 8.992 3.181 16.394 1.00 75.50 91 HIS A C 1
ATOM 676 O O . HIS A 1 91 ? 8.760 2.036 16.009 1.00 75.50 91 HIS A O 1
ATOM 682 N N . THR A 1 92 ? 8.097 3.884 17.089 1.00 84.75 92 THR A N 1
ATOM 683 C CA . THR A 1 92 ? 6.775 3.361 17.440 1.00 84.75 92 THR A CA 1
ATOM 684 C C . THR A 1 92 ? 5.892 3.231 16.205 1.00 84.75 92 THR A C 1
ATOM 686 O O . THR A 1 92 ? 5.200 2.224 16.071 1.00 84.75 92 THR A O 1
ATOM 689 N N . ALA A 1 93 ? 5.939 4.206 15.293 1.00 83.19 93 ALA A N 1
ATOM 690 C CA . ALA A 1 93 ? 5.250 4.125 14.011 1.00 83.19 93 ALA A CA 1
ATOM 691 C C . ALA A 1 93 ? 5.736 2.907 13.217 1.00 83.19 93 ALA A C 1
ATOM 693 O O . ALA A 1 93 ? 4.921 2.082 12.798 1.00 83.19 93 ALA A O 1
ATOM 694 N N . ALA A 1 94 ? 7.057 2.718 13.156 1.00 74.88 94 ALA A N 1
ATOM 695 C CA . ALA A 1 94 ? 7.658 1.597 12.459 1.00 74.88 94 ALA A CA 1
ATOM 696 C C . ALA A 1 94 ? 7.209 0.233 12.996 1.00 74.88 94 ALA A C 1
ATOM 698 O O . ALA A 1 94 ? 6.830 -0.664 12.242 1.00 74.88 94 ALA A O 1
ATOM 699 N N . ASP A 1 95 ? 7.194 0.082 14.317 1.00 83.19 95 ASP A N 1
ATOM 700 C CA . ASP A 1 95 ? 6.759 -1.155 14.956 1.00 83.19 95 ASP A CA 1
ATOM 701 C C . ASP A 1 95 ? 5.260 -1.420 14.777 1.00 83.19 95 ASP A C 1
ATOM 703 O O . ASP A 1 95 ? 4.856 -2.569 14.586 1.00 83.19 95 ASP A O 1
ATOM 707 N N . LEU A 1 96 ? 4.431 -0.374 14.818 1.00 89.12 96 LEU A N 1
ATOM 708 C CA . LEU A 1 96 ? 2.986 -0.481 14.624 1.00 89.12 96 LEU A CA 1
ATOM 709 C C . LEU A 1 96 ? 2.621 -0.911 13.202 1.00 89.12 96 LEU A C 1
ATOM 711 O O . LEU A 1 96 ? 1.781 -1.796 13.025 1.00 89.12 96 LEU A O 1
ATOM 715 N N . VAL A 1 97 ? 3.262 -0.328 12.192 1.00 83.81 97 VAL A N 1
ATOM 716 C CA . VAL A 1 97 ? 3.026 -0.679 10.787 1.00 83.81 97 VAL A CA 1
ATOM 717 C C . VAL A 1 97 ? 3.542 -2.084 10.480 1.00 83.81 97 VAL A C 1
ATOM 719 O O . VAL A 1 97 ? 2.824 -2.873 9.859 1.00 83.81 97 VAL A O 1
ATOM 722 N N . ARG A 1 98 ? 4.732 -2.451 10.981 1.00 82.38 98 ARG A N 1
ATOM 723 C CA . ARG A 1 98 ? 5.260 -3.820 10.869 1.00 82.38 98 ARG A CA 1
ATOM 724 C C . ARG A 1 98 ? 4.305 -4.836 11.487 1.00 82.38 98 ARG A C 1
ATOM 726 O O . ARG A 1 98 ? 4.014 -5.855 10.862 1.00 82.38 98 ARG A O 1
ATOM 733 N N . PHE A 1 99 ? 3.798 -4.547 12.685 1.00 89.88 99 PHE A N 1
ATOM 734 C CA . PHE A 1 99 ? 2.819 -5.395 13.359 1.00 89.88 99 PHE A CA 1
ATOM 735 C C . PHE A 1 99 ? 1.528 -5.527 12.546 1.00 89.88 99 PHE A C 1
ATOM 737 O O . PHE A 1 99 ? 1.045 -6.642 12.352 1.00 89.88 99 PHE A O 1
ATOM 744 N N . ALA A 1 100 ? 0.985 -4.414 12.039 1.00 90.12 100 ALA A N 1
ATOM 745 C CA . ALA A 1 100 ? -0.222 -4.422 11.216 1.00 90.12 100 ALA A CA 1
ATOM 746 C C . ALA A 1 100 ? -0.038 -5.315 9.984 1.00 90.12 100 ALA A C 1
ATOM 748 O O . ALA A 1 100 ? -0.836 -6.227 9.780 1.00 90.12 100 ALA A O 1
ATOM 749 N N . ARG A 1 101 ? 1.059 -5.129 9.235 1.00 85.88 101 ARG A N 1
ATOM 750 C CA . ARG A 1 101 ? 1.417 -5.960 8.077 1.00 85.88 101 ARG A CA 1
ATOM 751 C C . ARG A 1 101 ? 1.456 -7.443 8.441 1.00 85.88 101 ARG A C 1
ATOM 753 O O . ARG A 1 101 ? 0.749 -8.236 7.835 1.00 85.88 101 ARG A O 1
ATOM 760 N N . GLN A 1 102 ? 2.248 -7.811 9.448 1.00 86.50 102 GLN A N 1
ATOM 761 C CA . GLN A 1 102 ? 2.403 -9.208 9.874 1.00 86.50 102 GLN A CA 1
ATOM 762 C C . GLN A 1 102 ? 1.077 -9.845 10.297 1.00 86.50 102 GLN A C 1
ATOM 764 O O . GLN A 1 102 ? 0.854 -11.025 10.040 1.00 86.50 102 GLN A O 1
ATOM 769 N N . THR A 1 103 ? 0.197 -9.063 10.922 1.00 92.50 103 THR A N 1
ATOM 770 C CA . THR A 1 103 ? -1.099 -9.540 11.411 1.00 92.50 103 THR A CA 1
ATOM 771 C C . THR A 1 103 ? -2.083 -9.795 10.269 1.00 92.50 103 THR A C 1
ATOM 773 O O . THR A 1 103 ? -2.825 -10.772 10.318 1.00 92.50 103 THR A O 1
ATOM 776 N N . VAL A 1 104 ? -2.093 -8.953 9.229 1.00 90.62 104 VAL A N 1
ATOM 777 C CA . VAL A 1 104 ? -3.064 -9.076 8.125 1.00 90.62 104 VAL A CA 1
ATOM 778 C C . VAL A 1 104 ? -2.588 -9.958 6.971 1.00 90.62 104 VAL A C 1
ATOM 780 O O . VAL A 1 104 ? -3.427 -10.504 6.257 1.00 90.62 104 VAL A O 1
ATOM 783 N N . THR A 1 105 ? -1.274 -10.139 6.787 1.00 86.06 105 THR A N 1
ATOM 784 C CA . THR A 1 105 ? -0.712 -10.950 5.690 1.00 86.06 105 THR A CA 1
ATOM 785 C C . THR A 1 105 ? -1.343 -12.349 5.588 1.00 86.06 105 THR A C 1
ATOM 787 O O . THR A 1 105 ? -1.794 -12.684 4.494 1.00 86.06 105 THR A O 1
ATOM 790 N N . PRO A 1 106 ? -1.497 -13.139 6.672 1.00 89.75 106 PRO A N 1
ATOM 791 C CA . PRO A 1 106 ? -2.129 -14.459 6.576 1.00 89.75 106 PRO A CA 1
ATOM 792 C C . PRO A 1 106 ? -3.586 -14.414 6.091 1.00 89.75 106 PRO A C 1
ATOM 794 O O . PRO A 1 106 ? -4.034 -15.312 5.382 1.00 89.75 106 PRO A O 1
ATOM 797 N N . ALA A 1 107 ? -4.338 -13.366 6.445 1.00 90.31 107 ALA A N 1
ATOM 798 C CA . ALA A 1 107 ? -5.717 -13.196 5.988 1.00 90.31 107 ALA A CA 1
ATOM 799 C C . ALA A 1 107 ? -5.776 -12.864 4.488 1.00 90.31 107 ALA A C 1
ATOM 801 O O . ALA A 1 107 ? -6.631 -13.395 3.778 1.00 90.31 107 ALA A O 1
ATOM 802 N N . ILE A 1 108 ? -4.840 -12.039 4.005 1.00 85.88 108 ILE A N 1
ATOM 803 C CA . ILE A 1 108 ? -4.682 -11.711 2.580 1.00 85.88 108 ILE A CA 1
ATOM 804 C C . ILE A 1 108 ? -4.291 -12.961 1.781 1.00 85.88 108 ILE A C 1
ATOM 806 O O . 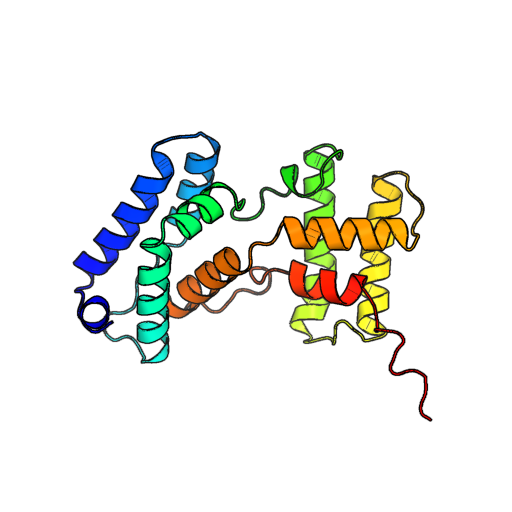ILE A 1 108 ? -4.885 -13.230 0.740 1.00 85.88 108 ILE A O 1
ATOM 810 N N . GLU A 1 109 ? -3.333 -13.747 2.276 1.00 83.75 109 GLU A N 1
ATOM 811 C CA . GLU A 1 109 ? -2.893 -15.002 1.649 1.00 83.75 109 GLU A CA 1
ATOM 812 C C . GLU A 1 109 ? -4.020 -16.034 1.565 1.00 83.75 109 GLU A C 1
ATOM 814 O O . GLU A 1 109 ? -4.176 -16.705 0.548 1.00 83.75 109 GLU A O 1
ATOM 819 N N . ALA A 1 110 ? -4.854 -16.111 2.604 1.00 87.81 110 ALA A N 1
ATOM 820 C CA . ALA A 1 110 ? -6.055 -16.939 2.615 1.00 87.81 110 ALA A CA 1
ATOM 821 C C . ALA A 1 110 ? -7.206 -16.368 1.762 1.00 87.81 110 ALA A C 1
ATOM 823 O O . ALA A 1 110 ? -8.294 -16.940 1.763 1.00 87.81 110 ALA A O 1
ATOM 824 N N . GLN A 1 111 ? -6.995 -15.242 1.067 1.00 87.25 111 GLN A N 1
ATOM 825 C CA . GLN A 1 111 ? -8.007 -14.535 0.275 1.00 87.25 111 GLN A CA 1
ATOM 826 C C . GLN A 1 111 ? -9.274 -14.219 1.086 1.00 87.25 111 GLN A C 1
ATOM 828 O O . GLN A 1 111 ? -10.396 -14.287 0.586 1.00 87.25 111 GLN A O 1
ATOM 833 N N . THR A 1 112 ? -9.090 -13.880 2.364 1.00 90.62 112 THR A N 1
ATOM 834 C CA . THR A 1 112 ? -10.190 -13.551 3.273 1.00 90.62 112 THR A CA 1
ATOM 835 C C . THR A 1 112 ? -10.859 -12.259 2.815 1.00 90.62 112 THR A C 1
ATOM 837 O O . THR A 1 112 ? -10.184 -11.236 2.662 1.00 90.62 112 THR A O 1
ATOM 840 N N . ASP A 1 113 ? -12.183 -12.292 2.651 1.00 90.12 113 ASP A N 1
ATOM 841 C CA . ASP A 1 113 ? -12.985 -11.100 2.369 1.00 90.12 113 ASP A CA 1
ATOM 842 C C . ASP A 1 113 ? -12.780 -10.053 3.488 1.00 90.12 113 ASP A C 1
ATOM 844 O O . ASP A 1 113 ? -13.074 -10.361 4.652 1.00 90.12 113 ASP A O 1
ATOM 848 N N . PRO A 1 114 ? -12.298 -8.830 3.175 1.00 91.25 114 PRO A N 1
ATOM 849 C CA . PRO A 1 114 ? -12.138 -7.735 4.136 1.00 91.25 114 PRO A CA 1
ATOM 850 C C . PRO A 1 114 ? -13.402 -7.394 4.940 1.00 91.25 114 PRO A C 1
ATOM 852 O O . PRO A 1 114 ? -13.300 -6.837 6.031 1.00 91.25 114 PRO A O 1
ATOM 855 N N . HIS A 1 115 ? -14.590 -7.713 4.421 1.00 90.56 115 HIS A N 1
ATOM 856 C CA . HIS A 1 115 ? -15.877 -7.448 5.069 1.00 90.56 115 HIS A CA 1
ATOM 857 C C . HIS A 1 115 ? -16.383 -8.608 5.946 1.00 90.56 115 HIS A C 1
ATOM 859 O O . HIS A 1 115 ? -17.436 -8.499 6.584 1.00 90.56 115 HIS A O 1
ATOM 865 N N . SER A 1 116 ? -15.649 -9.719 5.998 1.00 92.44 116 SER A N 1
ATOM 866 C CA . SER A 1 116 ? -16.021 -10.898 6.780 1.00 92.44 116 SER A CA 1
ATOM 867 C C . SER A 1 116 ? -15.812 -10.712 8.288 1.00 92.44 116 SER A C 1
ATOM 869 O O . SER A 1 116 ? -15.018 -9.891 8.749 1.00 92.44 116 SER A O 1
ATOM 871 N N . GLU A 1 117 ? -16.482 -11.545 9.089 1.00 90.69 117 GLU A N 1
ATOM 872 C CA . GLU A 1 117 ? -16.252 -11.606 10.542 1.00 90.69 117 GLU A CA 1
ATOM 873 C C . GLU A 1 117 ? -14.827 -12.060 10.884 1.00 90.69 117 GLU A C 1
ATOM 875 O O . GLU A 1 117 ? -14.240 -11.599 11.863 1.00 90.69 117 GLU A O 1
ATOM 880 N N . GLN A 1 118 ? -14.239 -12.910 10.038 1.00 91.56 118 GLN A N 1
ATOM 881 C CA . GLN A 1 118 ? -12.846 -13.325 10.165 1.00 91.56 118 GLN A CA 1
ATOM 882 C C . GLN A 1 118 ? -11.897 -12.131 9.990 1.00 91.56 118 GLN A C 1
ATOM 884 O O . GLN A 1 118 ? -10.990 -11.949 10.802 1.00 91.56 118 GLN A O 1
ATOM 889 N N . ALA A 1 119 ? -12.128 -11.283 8.983 1.00 92.00 119 ALA A N 1
ATOM 890 C CA . ALA A 1 119 ? -11.364 -10.051 8.806 1.00 92.00 119 ALA A CA 1
ATOM 891 C C . ALA A 1 119 ? -11.568 -9.079 9.979 1.00 92.00 119 ALA A C 1
ATOM 893 O O . ALA A 1 119 ? -10.598 -8.491 10.457 1.00 92.00 119 ALA A O 1
ATOM 894 N N . ALA A 1 120 ? -12.792 -8.967 10.506 1.00 92.12 120 ALA A N 1
ATOM 895 C CA . ALA A 1 120 ? -13.084 -8.117 11.659 1.00 92.12 120 ALA A CA 1
ATOM 896 C C . ALA A 1 120 ? -12.266 -8.507 12.906 1.00 92.12 120 ALA A C 1
ATOM 898 O O . ALA A 1 120 ? -11.736 -7.628 13.585 1.00 92.12 120 ALA A O 1
ATOM 899 N N . ALA A 1 121 ? -12.091 -9.806 13.177 1.00 93.38 121 ALA A N 1
ATOM 900 C CA . ALA A 1 121 ? -11.265 -10.285 14.290 1.00 93.38 121 ALA A CA 1
ATOM 901 C C . ALA A 1 121 ? -9.769 -9.946 14.114 1.00 93.38 121 ALA A C 1
ATOM 903 O O . ALA A 1 121 ? -9.088 -9.552 15.068 1.00 93.38 121 ALA A O 1
ATOM 904 N N . VAL A 1 122 ? -9.258 -10.051 12.883 1.00 95.19 122 VAL A N 1
ATOM 905 C CA . VAL A 1 122 ? -7.879 -9.664 12.541 1.00 95.19 122 VAL A CA 1
ATOM 906 C C . VAL A 1 122 ? -7.687 -8.159 12.740 1.00 95.19 122 VAL A C 1
ATOM 908 O O . VAL A 1 122 ? -6.737 -7.737 13.399 1.00 95.19 122 VAL A O 1
ATOM 911 N N . VAL A 1 123 ? -8.612 -7.338 12.237 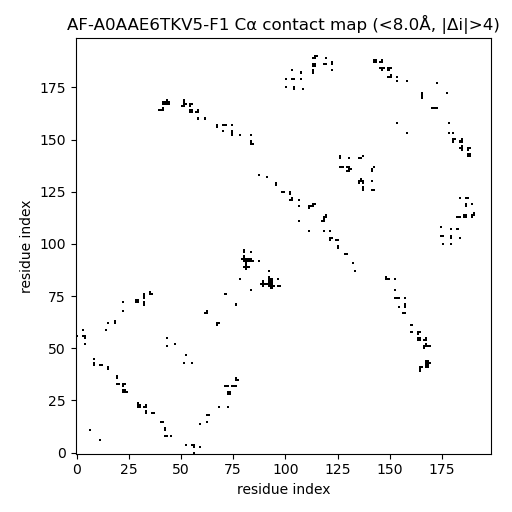1.00 94.62 123 VAL A N 1
ATOM 912 C CA . VAL A 1 123 ? -8.554 -5.877 12.385 1.00 94.62 123 VAL A CA 1
ATOM 913 C C . VAL A 1 123 ? -8.681 -5.445 13.841 1.00 94.62 123 VAL A C 1
ATOM 915 O O . VAL A 1 123 ? -7.951 -4.550 14.255 1.00 94.62 123 VAL A O 1
ATOM 918 N N . GLU A 1 124 ? -9.536 -6.080 14.644 1.00 94.94 124 GLU A N 1
ATOM 919 C CA . GLU A 1 124 ? -9.650 -5.783 16.080 1.00 94.94 124 GLU A CA 1
ATOM 920 C C . GLU A 1 124 ? -8.311 -5.970 16.806 1.00 94.94 124 GLU A C 1
ATOM 922 O O . GLU A 1 124 ? -7.917 -5.135 17.619 1.00 94.94 124 GLU A O 1
ATOM 927 N N . THR A 1 125 ? -7.555 -7.010 16.444 1.00 96.50 125 THR A N 1
ATOM 928 C CA . THR A 1 125 ? -6.204 -7.240 16.980 1.00 96.50 125 THR A CA 1
ATOM 929 C C . THR A 1 125 ? -5.263 -6.077 16.645 1.00 96.50 125 THR A C 1
ATOM 931 O O . THR A 1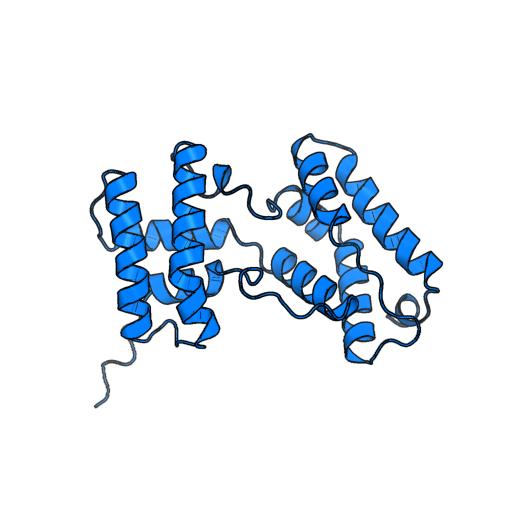 125 ? -4.523 -5.598 17.511 1.00 96.50 125 THR A O 1
ATOM 934 N N . VAL A 1 126 ? -5.316 -5.573 15.408 1.00 95.75 126 VAL A N 1
ATOM 935 C CA . VAL A 1 126 ? -4.520 -4.414 14.974 1.00 95.75 126 VAL A CA 1
ATOM 936 C C . VAL A 1 126 ? -4.955 -3.142 15.708 1.00 95.75 126 VAL A C 1
ATOM 938 O O . VAL A 1 126 ? -4.114 -2.453 16.286 1.00 95.75 126 VAL A O 1
ATOM 941 N N . VAL A 1 127 ? -6.256 -2.850 15.755 1.00 95.50 127 VAL A N 1
ATOM 942 C CA . VAL A 1 127 ? -6.813 -1.663 16.426 1.00 95.50 127 VAL A CA 1
ATOM 9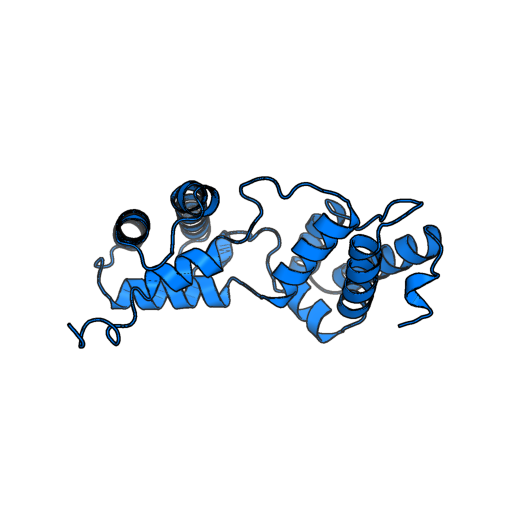43 C C . VAL A 1 127 ? -6.469 -1.661 17.917 1.00 95.50 127 VAL A C 1
ATOM 945 O O . VAL A 1 127 ? -6.012 -0.645 18.435 1.00 95.50 127 VAL A O 1
ATOM 948 N N . SER A 1 128 ? -6.586 -2.802 18.597 1.00 96.19 128 SER A N 1
ATOM 949 C CA . SER A 1 128 ? -6.228 -2.951 20.013 1.00 96.19 128 SER A CA 1
ATOM 950 C C . SER A 1 128 ? -4.744 -2.665 20.288 1.00 96.19 128 SER A C 1
ATOM 952 O O . SER A 1 128 ? -4.395 -2.014 21.283 1.00 96.19 128 SER A O 1
ATOM 954 N N . ARG A 1 129 ? -3.844 -3.100 19.391 1.00 96.00 129 ARG A N 1
ATOM 955 C CA . ARG A 1 129 ? -2.405 -2.801 19.495 1.00 96.00 129 ARG A CA 1
ATOM 956 C C . ARG A 1 129 ? -2.124 -1.307 19.334 1.00 96.00 129 ARG A C 1
ATOM 958 O O . ARG A 1 129 ? -1.313 -0.771 20.094 1.00 96.00 129 ARG A O 1
ATOM 965 N N . PHE A 1 130 ? -2.790 -0.654 18.382 1.00 94.00 130 PHE A N 1
ATOM 966 C CA . PHE A 1 130 ? -2.691 0.790 18.152 1.00 94.00 130 PHE A CA 1
ATOM 967 C C . PHE A 1 130 ? -3.244 1.589 19.334 1.00 94.00 130 PHE A C 1
ATOM 969 O O . PHE A 1 130 ? -2.562 2.480 19.832 1.00 94.00 130 PHE A O 1
ATOM 976 N N . ALA A 1 131 ? -4.425 1.229 19.835 1.00 95.19 131 ALA A N 1
ATOM 977 C CA . ALA A 1 131 ? -5.058 1.853 20.996 1.00 95.19 131 ALA A CA 1
ATOM 978 C C . ALA A 1 131 ? -4.115 1.864 22.209 1.00 95.19 131 ALA A C 1
ATOM 980 O O . ALA A 1 131 ? -3.864 2.907 22.812 1.00 95.19 131 ALA A O 1
ATOM 981 N N . THR A 1 132 ? -3.498 0.712 22.495 1.00 95.62 132 THR A N 1
ATOM 982 C CA . THR A 1 132 ? -2.538 0.565 23.596 1.00 95.62 132 THR A CA 1
ATOM 983 C C . THR A 1 132 ? -1.274 1.398 23.369 1.00 95.62 132 THR A C 1
ATOM 985 O O . THR A 1 132 ? -0.822 2.087 24.279 1.00 95.62 132 THR A O 1
ATOM 988 N N . ALA A 1 133 ? -0.692 1.352 22.166 1.00 93.12 133 ALA A N 1
ATOM 989 C CA . ALA A 1 133 ? 0.548 2.067 21.855 1.00 93.12 133 ALA A CA 1
ATOM 990 C C . ALA A 1 133 ? 0.385 3.592 21.869 1.00 93.12 133 ALA A C 1
ATOM 992 O O . ALA A 1 133 ? 1.303 4.305 22.262 1.00 93.12 133 ALA A O 1
ATOM 993 N N . LEU A 1 134 ? -0.776 4.081 21.430 1.00 91.75 134 LEU A N 1
ATOM 994 C CA . LEU A 1 134 ? -1.081 5.505 21.319 1.00 91.75 134 LEU A CA 1
ATOM 995 C C . LEU A 1 134 ? -1.783 6.062 22.564 1.00 91.75 134 LEU A C 1
ATOM 997 O O . LEU A 1 134 ? -2.100 7.248 22.589 1.00 91.75 134 LEU A O 1
ATOM 1001 N N . ALA A 1 135 ? -2.045 5.223 23.573 1.00 93.19 135 ALA A N 1
ATOM 1002 C CA . ALA A 1 135 ? -2.854 5.560 24.744 1.00 93.19 135 ALA A CA 1
ATOM 1003 C C . ALA A 1 135 ? -4.216 6.187 24.369 1.00 93.19 135 ALA A C 1
ATOM 1005 O O . ALA A 1 135 ? -4.670 7.152 24.986 1.00 93.19 135 ALA A O 1
ATOM 1006 N N . ARG A 1 136 ? -4.867 5.632 23.338 1.00 92.31 136 ARG A N 1
ATOM 1007 C CA . ARG A 1 136 ? -6.181 6.050 22.826 1.00 92.31 136 ARG A CA 1
ATOM 1008 C C . ARG A 1 136 ? -7.214 4.938 23.037 1.00 92.31 136 ARG A C 1
ATOM 1010 O O . ARG A 1 136 ? -6.842 3.767 23.029 1.00 92.31 136 ARG A O 1
ATOM 1017 N N . PRO A 1 137 ? -8.506 5.262 23.201 1.00 90.75 137 PRO A N 1
ATOM 1018 C CA . PRO A 1 137 ? -9.563 4.252 23.177 1.00 90.75 137 PRO A CA 1
ATOM 1019 C C . PRO A 1 137 ? -9.633 3.540 21.813 1.00 90.75 137 PRO A C 1
ATOM 1021 O O . PRO A 1 137 ? -9.375 4.141 20.773 1.00 90.75 137 PRO A O 1
ATOM 1024 N N . ALA A 1 138 ? -10.005 2.256 21.817 1.00 91.38 138 ALA A N 1
ATOM 1025 C CA . ALA A 1 138 ? -10.231 1.448 20.612 1.00 91.38 138 ALA A CA 1
ATOM 1026 C C . ALA A 1 138 ? -11.614 1.730 19.987 1.00 91.38 138 ALA A C 1
ATOM 1028 O O . ALA A 1 138 ? -12.443 0.835 19.821 1.00 91.38 138 ALA A O 1
ATOM 1029 N N . ASP A 1 139 ? -11.889 2.998 19.693 1.00 89.75 139 ASP A N 1
ATOM 1030 C CA . ASP A 1 139 ? -13.193 3.492 19.256 1.00 89.75 139 ASP A CA 1
ATOM 1031 C C . ASP A 1 139 ? -13.278 3.677 17.720 1.00 89.75 139 ASP A C 1
ATOM 1033 O O . ASP A 1 139 ? -12.301 3.441 16.993 1.00 89.75 139 ASP A O 1
ATOM 1037 N N . PRO A 1 140 ? -14.456 4.046 17.176 1.00 90.38 140 PRO A N 1
ATOM 1038 C CA . PRO A 1 140 ? -14.599 4.327 15.749 1.00 90.38 140 PRO A CA 1
ATOM 1039 C C . PRO A 1 140 ? -13.716 5.482 15.250 1.00 90.38 140 PRO A C 1
ATOM 1041 O O . PRO A 1 140 ? -13.354 5.499 14.075 1.00 90.38 140 PRO A O 1
ATOM 1044 N N . GLU A 1 141 ? -13.338 6.426 16.116 1.00 91.81 141 GLU A N 1
ATOM 1045 C CA . GLU A 1 141 ? -12.480 7.556 15.748 1.00 91.81 141 GLU A CA 1
ATOM 1046 C C . GLU A 1 141 ? -11.039 7.097 15.494 1.00 91.81 141 GLU A C 1
ATOM 1048 O O . GLU A 1 141 ? -10.434 7.481 14.491 1.00 91.81 141 GLU A O 1
ATOM 1053 N N . LEU A 1 142 ? -10.498 6.219 16.347 1.00 91.69 142 LEU A N 1
ATOM 1054 C CA . LEU A 1 142 ? -9.196 5.597 16.117 1.00 91.69 142 LEU A CA 1
ATOM 1055 C C . LEU A 1 142 ? -9.193 4.798 14.810 1.00 91.69 142 LEU A C 1
ATOM 1057 O O . LEU A 1 142 ? -8.243 4.904 14.036 1.00 91.69 142 LEU A O 1
ATOM 1061 N N . ARG A 1 143 ? -10.260 4.040 14.535 1.00 93.06 143 ARG A N 1
ATOM 1062 C CA . ARG A 1 143 ? -10.403 3.267 13.291 1.00 93.06 143 ARG A CA 1
ATOM 1063 C C . ARG A 1 143 ? -10.403 4.154 12.049 1.00 93.06 143 ARG A C 1
ATOM 1065 O O . ARG A 1 143 ? -9.652 3.878 11.116 1.00 93.06 143 ARG A O 1
ATOM 1072 N N . ALA A 1 144 ? -11.199 5.224 12.054 1.00 90.94 144 ALA A N 1
ATOM 1073 C CA . ALA A 1 144 ? -11.252 6.182 10.952 1.00 90.94 144 ALA A CA 1
ATOM 1074 C C . ALA A 1 144 ? -9.899 6.879 10.748 1.00 90.94 144 ALA A C 1
ATOM 1076 O O . ALA A 1 144 ? -9.421 6.994 9.620 1.00 90.94 144 ALA A O 1
ATOM 1077 N N . TRP A 1 145 ? -9.240 7.272 11.842 1.00 90.94 145 TRP A N 1
ATOM 1078 C CA . TRP A 1 145 ? -7.898 7.844 11.791 1.00 90.94 145 TRP A CA 1
ATOM 1079 C C . TRP A 1 145 ? -6.883 6.862 11.189 1.00 90.94 145 TRP A C 1
ATOM 1081 O O . TRP A 1 145 ? -6.128 7.252 10.303 1.00 90.94 145 TRP A O 1
ATOM 1091 N N . MET A 1 146 ? -6.888 5.591 11.614 1.00 90.50 146 MET A N 1
ATOM 1092 C CA . MET A 1 146 ? -6.014 4.547 11.061 1.00 90.50 146 MET A CA 1
ATOM 1093 C C . MET A 1 146 ? -6.260 4.347 9.563 1.00 90.50 146 MET A C 1
ATOM 1095 O O . MET A 1 146 ? -5.298 4.305 8.800 1.00 90.50 146 MET A O 1
ATOM 1099 N N . ALA A 1 147 ? -7.525 4.252 9.139 1.00 89.94 147 ALA A N 1
ATOM 1100 C CA . ALA A 1 147 ? -7.884 4.088 7.731 1.00 89.94 147 ALA A CA 1
ATOM 1101 C C . ALA A 1 147 ? -7.340 5.248 6.890 1.00 89.94 147 ALA A C 1
ATOM 1103 O O . ALA A 1 147 ? -6.675 5.012 5.885 1.00 89.94 147 ALA A O 1
ATOM 1104 N N . GLN A 1 148 ? -7.515 6.484 7.366 1.00 86.69 148 GLN A N 1
ATOM 1105 C CA . GLN A 1 148 ? -6.959 7.667 6.719 1.00 86.69 148 GLN A CA 1
ATOM 1106 C C . GLN A 1 148 ? -5.427 7.607 6.630 1.00 86.69 148 GLN A C 1
ATOM 1108 O O . GLN A 1 148 ? -4.877 7.894 5.572 1.00 86.69 148 GLN A O 1
ATOM 1113 N N . GLN A 1 149 ? -4.719 7.226 7.701 1.00 84.88 149 GLN A N 1
ATOM 1114 C CA . GLN A 1 149 ? -3.251 7.182 7.668 1.00 84.88 149 GLN A CA 1
ATOM 1115 C C . GLN A 1 149 ? -2.726 6.116 6.699 1.00 84.88 149 GLN A C 1
ATOM 1117 O O . GLN A 1 149 ? -1.823 6.390 5.911 1.00 84.88 149 GLN A O 1
ATOM 1122 N N . PHE A 1 150 ? -3.310 4.915 6.710 1.00 82.06 150 PHE A N 1
ATOM 1123 C CA . PHE A 1 150 ? -2.902 3.845 5.798 1.00 82.06 150 PHE A CA 1
ATOM 1124 C C . PHE A 1 150 ? -3.263 4.134 4.338 1.00 82.06 150 PHE A C 1
ATOM 1126 O O . PHE A 1 150 ? -2.533 3.700 3.449 1.00 82.06 150 PHE A O 1
ATOM 1133 N N . GLU A 1 151 ? -4.341 4.878 4.088 1.00 79.31 151 GLU A N 1
ATOM 1134 C CA . GLU A 1 151 ? -4.703 5.346 2.750 1.00 79.31 151 GLU A CA 1
ATOM 1135 C C . GLU A 1 151 ? -3.732 6.423 2.246 1.00 79.31 151 GLU A C 1
ATOM 1137 O O . GLU A 1 151 ? -3.246 6.330 1.124 1.00 79.31 151 GLU A O 1
ATOM 1142 N N . GLN A 1 152 ? -3.370 7.402 3.082 1.00 72.50 152 GLN A N 1
ATOM 1143 C CA . GLN A 1 152 ? -2.395 8.443 2.716 1.00 72.50 152 GLN A CA 1
ATOM 1144 C C . GLN A 1 152 ? -0.974 7.886 2.541 1.00 72.50 152 GLN A C 1
ATOM 1146 O O . GLN A 1 152 ? -0.225 8.359 1.689 1.00 72.50 152 GLN A O 1
ATOM 1151 N N . GLY A 1 153 ? -0.603 6.863 3.315 1.00 65.38 153 GLY A N 1
ATOM 1152 C CA . GLY A 1 153 ? 0.680 6.165 3.198 1.00 65.38 153 GLY A CA 1
ATOM 1153 C C . GLY A 1 153 ? 0.783 5.216 1.996 1.00 65.38 153 GLY A C 1
ATOM 1154 O O . GLY A 1 153 ? 1.810 4.555 1.835 1.00 65.38 153 GLY A O 1
ATOM 1155 N N . HIS A 1 154 ? -0.263 5.111 1.170 1.00 69.12 154 HIS A N 1
ATOM 1156 C CA . HIS A 1 154 ? -0.322 4.224 0.014 1.00 69.12 154 HIS A CA 1
ATOM 1157 C C . HIS A 1 154 ? -0.666 5.003 -1.264 1.00 69.12 154 HIS A C 1
ATOM 1159 O O . HIS A 1 154 ? -1.812 5.388 -1.474 1.00 69.12 154 HIS A O 1
ATOM 1165 N N . ASP A 1 155 ? 0.302 5.182 -2.169 1.00 72.50 155 ASP A N 1
ATOM 1166 C CA . ASP A 1 155 ? 0.035 5.733 -3.504 1.00 72.50 155 ASP A CA 1
ATOM 1167 C C . ASP A 1 155 ? -0.285 4.586 -4.496 1.00 72.50 155 ASP A C 1
ATOM 1169 O O . ASP A 1 155 ? 0.594 3.761 -4.780 1.00 72.50 155 ASP A O 1
ATOM 1173 N N . PRO A 1 156 ? -1.515 4.510 -5.056 1.00 73.25 156 PRO A N 1
ATOM 1174 C CA . PRO A 1 156 ? -1.914 3.435 -5.970 1.00 73.25 156 PRO A CA 1
ATOM 1175 C C . PRO A 1 156 ? -1.081 3.351 -7.255 1.00 73.25 156 PRO A C 1
ATOM 1177 O O . PRO A 1 156 ? -0.935 2.267 -7.822 1.00 73.25 156 PRO A O 1
ATOM 1180 N N . LEU A 1 157 ? -0.524 4.469 -7.737 1.00 77.81 157 LEU A N 1
ATOM 1181 C CA . LEU A 1 157 ? 0.351 4.457 -8.914 1.00 77.81 157 LEU A CA 1
ATOM 1182 C C . LEU A 1 157 ? 1.719 3.873 -8.570 1.00 77.81 157 LEU A C 1
ATOM 1184 O O . LEU A 1 157 ? 2.304 3.157 -9.382 1.00 77.81 157 LEU A O 1
ATOM 1188 N N . VAL A 1 158 ? 2.219 4.133 -7.363 1.00 76.69 158 VAL A N 1
ATOM 1189 C CA . VAL A 1 158 ? 3.474 3.542 -6.882 1.00 76.69 158 VAL A CA 1
ATOM 1190 C C . VAL A 1 158 ? 3.309 2.046 -6.642 1.00 76.69 158 VAL A C 1
ATOM 1192 O O . VAL A 1 158 ? 4.181 1.266 -7.016 1.00 76.69 158 VAL A O 1
ATOM 1195 N N . GLU A 1 159 ? 2.165 1.609 -6.118 1.00 75.69 159 GLU A N 1
ATOM 1196 C CA . GLU A 1 159 ? 1.821 0.188 -6.093 1.00 75.69 159 GLU A CA 1
ATOM 1197 C C . GLU A 1 159 ? 1.799 -0.415 -7.506 1.00 75.69 159 GLU A C 1
ATOM 1199 O O . GLU A 1 159 ? 2.392 -1.472 -7.743 1.00 75.69 159 GLU A O 1
ATOM 1204 N N . ARG A 1 160 ? 1.117 0.244 -8.453 1.00 82.69 160 ARG A N 1
ATOM 1205 C CA . ARG A 1 160 ? 1.022 -0.233 -9.837 1.00 82.69 160 ARG A CA 1
ATOM 1206 C C . ARG A 1 160 ? 2.406 -0.412 -10.451 1.00 82.69 160 ARG A C 1
ATOM 1208 O O . ARG A 1 160 ? 2.652 -1.460 -11.041 1.00 82.69 160 ARG A O 1
ATOM 1215 N N . TYR A 1 161 ? 3.310 0.544 -10.242 1.00 83.12 161 TYR A N 1
ATOM 1216 C CA . TYR A 1 161 ? 4.708 0.441 -10.655 1.00 83.12 161 TYR A CA 1
ATOM 1217 C C . TYR A 1 161 ? 5.357 -0.855 -10.161 1.00 83.12 161 TYR A C 1
ATOM 1219 O O . TYR A 1 161 ? 5.900 -1.604 -10.967 1.00 83.12 161 TYR A O 1
ATOM 1227 N N . TRP A 1 162 ? 5.230 -1.187 -8.875 1.00 77.62 162 TRP A N 1
ATOM 1228 C CA . TRP A 1 162 ? 5.827 -2.409 -8.327 1.00 77.62 162 TRP A CA 1
ATOM 1229 C C . TRP A 1 162 ? 5.239 -3.693 -8.896 1.00 77.62 162 TRP A C 1
ATOM 1231 O O . TRP A 1 162 ? 5.987 -4.612 -9.228 1.00 77.62 162 TRP A O 1
ATOM 1241 N N . ARG A 1 163 ? 3.917 -3.743 -9.090 1.00 78.06 163 ARG A N 1
ATOM 1242 C CA . ARG A 1 163 ? 3.278 -4.892 -9.749 1.00 78.06 163 ARG A CA 1
ATOM 1243 C C . ARG A 1 163 ? 3.786 -5.072 -11.185 1.00 78.06 163 ARG A C 1
ATOM 1245 O O . ARG A 1 163 ? 3.983 -6.206 -11.626 1.00 78.06 163 ARG A O 1
ATOM 1252 N N . LEU A 1 164 ? 4.015 -3.971 -11.906 1.00 85.38 164 LEU A N 1
ATOM 1253 C CA . LEU A 1 164 ? 4.587 -3.993 -13.253 1.00 85.38 164 LEU A CA 1
ATOM 1254 C C . LEU A 1 164 ? 6.045 -4.467 -13.231 1.00 85.38 164 LEU A C 1
ATOM 1256 O O . LEU A 1 164 ? 6.387 -5.330 -14.032 1.00 85.38 164 LEU A O 1
ATOM 1260 N N . VAL A 1 165 ? 6.873 -3.993 -12.289 1.00 82.31 165 VAL A N 1
ATOM 1261 C CA . VAL A 1 165 ? 8.257 -4.476 -12.104 1.00 82.31 165 VAL A CA 1
ATOM 1262 C C . VAL A 1 165 ? 8.291 -5.990 -11.887 1.00 82.31 165 VAL A C 1
ATOM 1264 O O . VAL A 1 165 ? 9.068 -6.683 -12.539 1.00 82.31 165 VAL A O 1
ATOM 1267 N N . TRP A 1 166 ? 7.430 -6.528 -11.018 1.00 81.50 166 TRP A N 1
ATOM 1268 C CA . TRP A 1 166 ? 7.370 -7.975 -10.780 1.00 81.50 166 TRP A CA 1
ATOM 1269 C C . TRP A 1 166 ? 6.939 -8.754 -12.015 1.00 81.50 166 TRP A C 1
ATOM 1271 O O . TRP A 1 166 ? 7.566 -9.755 -12.348 1.00 81.50 166 TRP A O 1
ATOM 1281 N N . THR A 1 167 ? 5.915 -8.264 -12.718 1.00 84.56 167 THR A N 1
ATOM 1282 C CA . THR A 1 167 ? 5.432 -8.889 -13.956 1.00 84.56 167 THR A CA 1
ATOM 1283 C C . THR A 1 167 ? 6.534 -8.917 -15.013 1.00 84.56 167 THR A C 1
ATOM 1285 O O . THR A 1 167 ? 6.789 -9.960 -15.604 1.00 84.56 167 THR A O 1
ATOM 1288 N N . VAL A 1 168 ? 7.222 -7.787 -15.218 1.00 85.56 168 VAL A N 1
ATOM 1289 C CA . VAL A 1 168 ? 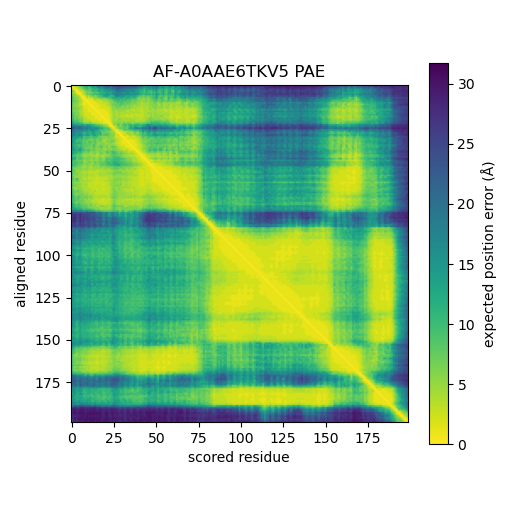8.329 -7.641 -16.175 1.00 85.56 168 VAL A CA 1
ATOM 1290 C C . VAL A 1 168 ? 9.468 -8.614 -15.871 1.00 85.56 168 VAL A C 1
ATOM 1292 O O . VAL A 1 168 ? 9.987 -9.235 -16.793 1.00 85.56 168 VAL A O 1
ATOM 1295 N N . ASN A 1 169 ? 9.819 -8.774 -14.596 1.00 81.38 169 ASN A N 1
ATOM 1296 C CA . ASN A 1 169 ? 10.932 -9.615 -14.160 1.00 81.38 169 ASN A CA 1
ATOM 1297 C C . ASN A 1 169 ? 10.573 -11.102 -13.970 1.00 81.38 169 ASN A C 1
ATOM 1299 O O . ASN A 1 169 ? 11.425 -11.874 -13.531 1.00 81.38 169 ASN A O 1
ATOM 1303 N N . ASP A 1 170 ? 9.326 -11.503 -14.240 1.00 81.50 170 ASP A N 1
ATOM 1304 C CA . ASP A 1 170 ? 8.796 -12.840 -13.913 1.00 81.50 170 ASP A CA 1
ATOM 1305 C C . ASP A 1 170 ? 8.977 -13.220 -12.427 1.00 81.50 170 ASP A C 1
ATOM 1307 O O . ASP A 1 170 ? 9.111 -14.383 -12.029 1.00 81.50 170 ASP A O 1
ATOM 1311 N N . TRP A 1 171 ? 9.012 -12.205 -11.562 1.00 78.62 171 TRP A N 1
ATOM 1312 C CA . TRP A 1 171 ? 9.119 -12.422 -10.132 1.00 78.62 171 TRP A CA 1
ATOM 1313 C C . TRP A 1 171 ? 7.760 -12.841 -9.610 1.00 78.62 171 TRP A C 1
ATOM 1315 O O . TRP A 1 171 ? 6.782 -12.094 -9.667 1.00 78.62 171 TRP A O 1
ATOM 1325 N N . HIS A 1 172 ? 7.714 -14.044 -9.049 1.00 59.97 172 HIS A N 1
ATOM 1326 C CA . HIS A 1 172 ? 6.565 -14.468 -8.275 1.00 59.97 172 HIS A CA 1
ATOM 1327 C C . HIS A 1 172 ? 6.454 -13.510 -7.094 1.00 59.97 172 HIS A C 1
ATOM 1329 O O . HIS A 1 172 ? 7.424 -13.331 -6.353 1.00 59.97 172 HIS A O 1
ATOM 1335 N N . VAL A 1 173 ? 5.298 -12.860 -6.951 1.00 55.72 173 VAL A N 1
ATOM 1336 C CA . VAL A 1 173 ? 5.052 -11.935 -5.847 1.00 55.72 173 VAL A CA 1
ATOM 1337 C C . VAL A 1 173 ? 5.259 -12.705 -4.553 1.00 55.72 173 VAL A C 1
ATOM 1339 O O . VAL A 1 173 ? 4.439 -13.546 -4.185 1.00 55.72 173 VAL A O 1
ATOM 1342 N N . LEU A 1 174 ? 6.388 -12.464 -3.889 1.00 46.28 174 LEU A N 1
ATOM 1343 C CA . LEU A 1 174 ? 6.65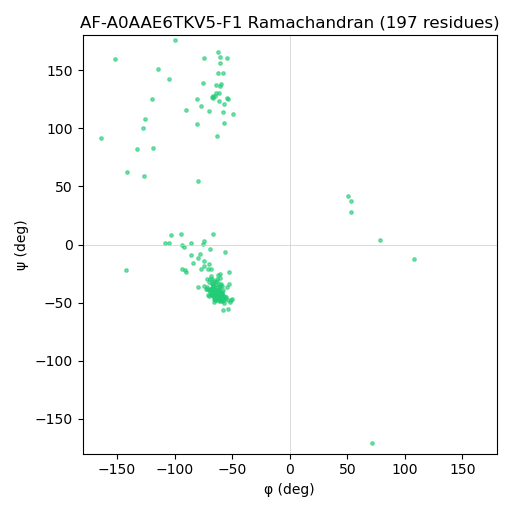7 -13.093 -2.610 1.00 46.28 174 LEU A CA 1
ATOM 1344 C C . LEU A 1 174 ? 5.559 -12.638 -1.635 1.00 46.28 174 LEU A C 1
ATOM 1346 O O . LEU A 1 174 ? 5.286 -11.430 -1.542 1.00 46.28 174 LEU A O 1
ATOM 1350 N N . PRO A 1 175 ? 4.914 -13.572 -0.916 1.00 42.47 175 PRO A N 1
ATOM 1351 C CA . PRO A 1 175 ? 3.939 -13.216 0.100 1.00 42.47 175 PRO A CA 1
ATOM 1352 C C . PRO A 1 175 ? 4.576 -12.242 1.106 1.00 42.47 175 PRO A C 1
ATOM 1354 O O . PRO A 1 175 ? 5.679 -12.472 1.599 1.00 42.47 175 PRO A O 1
ATOM 1357 N N . GLY A 1 176 ? 3.933 -11.089 1.325 1.00 48.66 176 GLY A N 1
ATOM 1358 C CA . GLY A 1 176 ? 4.456 -9.988 2.150 1.00 48.66 176 GLY A CA 1
ATOM 1359 C C . GLY A 1 176 ? 4.924 -8.738 1.390 1.00 48.66 176 GLY A C 1
ATOM 1360 O O . GLY A 1 176 ? 5.080 -7.686 2.019 1.00 48.66 176 GLY A O 1
ATOM 1361 N N . HIS A 1 177 ? 5.079 -8.811 0.061 1.00 51.00 177 HIS A N 1
ATOM 1362 C CA . HIS A 1 177 ? 5.396 -7.643 -0.774 1.00 51.00 177 HIS A CA 1
ATOM 1363 C C . HIS A 1 177 ? 4.165 -6.917 -1.330 1.00 51.00 177 HIS A C 1
ATOM 1365 O O . HIS A 1 177 ? 4.261 -5.728 -1.632 1.00 51.00 177 HIS A O 1
ATOM 1371 N N . LEU A 1 178 ? 3.006 -7.583 -1.419 1.00 58.41 178 LEU A N 1
ATOM 1372 C CA . LEU A 1 178 ? 1.742 -6.907 -1.725 1.00 58.41 178 LEU A CA 1
ATOM 1373 C C . LEU A 1 178 ? 1.444 -5.857 -0.646 1.00 58.41 178 LEU A C 1
ATOM 1375 O O . LEU A 1 178 ? 1.656 -6.126 0.544 1.00 58.41 178 LEU A O 1
ATOM 1379 N N . PRO A 1 179 ? 0.966 -4.660 -1.022 1.00 68.69 179 PRO A N 1
ATOM 1380 C CA . PRO A 1 179 ? 0.565 -3.685 -0.029 1.00 68.69 179 PRO A CA 1
ATOM 1381 C C . PRO A 1 179 ? -0.629 -4.235 0.740 1.00 68.69 179 PRO A C 1
ATOM 1383 O O . PRO A 1 179 ? -1.634 -4.672 0.182 1.00 68.69 179 PRO A O 1
ATOM 1386 N N . PHE A 1 180 ? -0.492 -4.224 2.057 1.00 81.06 180 PHE A N 1
ATOM 1387 C CA . PHE A 1 180 ? -1.535 -4.667 2.966 1.00 81.06 180 PHE A CA 1
ATOM 1388 C C . PHE A 1 180 ? -2.552 -3.551 3.243 1.00 81.06 180 PHE A C 1
ATOM 1390 O O . PHE A 1 180 ? -3.646 -3.815 3.743 1.00 81.06 180 PHE A O 1
ATOM 1397 N N . GLN A 1 181 ? -2.191 -2.304 2.916 1.00 83.38 181 GLN A N 1
ATOM 1398 C CA . GLN A 1 181 ? -2.969 -1.105 3.193 1.00 83.38 181 GLN A CA 1
ATOM 1399 C C . GLN A 1 181 ? -4.354 -1.146 2.535 1.00 83.38 181 GLN A C 1
ATOM 1401 O O . GLN A 1 181 ? -5.311 -0.931 3.267 1.00 83.38 181 GLN A O 1
ATOM 1406 N N . PRO A 1 182 ? -4.536 -1.498 1.242 1.00 82.75 182 PRO A N 1
ATOM 1407 C CA . PRO A 1 182 ? -5.876 -1.543 0.647 1.00 82.75 182 PRO A CA 1
ATOM 1408 C C . PRO A 1 182 ? -6.823 -2.525 1.355 1.00 82.75 182 PRO A C 1
ATOM 1410 O O . PRO A 1 182 ? -7.980 -2.192 1.622 1.00 82.75 182 PRO A O 1
ATOM 1413 N N . TRP A 1 183 ? -6.323 -3.714 1.716 1.00 88.56 183 TRP A N 1
ATOM 1414 C CA . TRP A 1 183 ? -7.098 -4.714 2.458 1.00 88.56 183 TRP A CA 1
ATOM 1415 C C . TRP A 1 183 ? -7.449 -4.204 3.860 1.00 88.56 183 TRP A C 1
ATOM 1417 O O . TRP A 1 183 ? -8.613 -4.231 4.255 1.00 88.56 183 TRP A O 1
ATOM 1427 N N . LEU A 1 184 ? -6.461 -3.667 4.585 1.00 89.62 184 LEU A N 1
ATOM 1428 C CA . LEU A 1 184 ? -6.651 -3.151 5.940 1.00 89.62 184 LEU A CA 1
ATOM 1429 C C . LEU A 1 184 ? -7.583 -1.934 5.968 1.00 89.62 184 LEU A C 1
ATOM 1431 O O . LEU A 1 184 ? -8.454 -1.871 6.825 1.00 89.62 184 LEU A O 1
ATOM 1435 N N . VAL A 1 185 ? -7.445 -0.993 5.032 1.00 89.62 185 VAL A N 1
ATOM 1436 C CA . VAL A 1 185 ? -8.325 0.179 4.896 1.00 89.62 185 VAL A CA 1
ATOM 1437 C C . VAL A 1 185 ? -9.759 -0.270 4.630 1.00 89.62 185 VAL A C 1
ATOM 1439 O O . VAL A 1 185 ? -10.678 0.217 5.284 1.00 89.62 185 VAL A O 1
ATOM 1442 N N . THR A 1 186 ? -9.967 -1.232 3.729 1.00 91.19 186 THR A N 1
ATOM 1443 C CA . THR A 1 186 ? -11.306 -1.781 3.456 1.00 91.19 186 THR A CA 1
ATOM 1444 C C . THR A 1 186 ? -11.904 -2.424 4.709 1.00 91.19 186 THR A C 1
ATOM 1446 O O . THR A 1 186 ? -13.043 -2.137 5.072 1.00 91.19 186 THR A O 1
ATOM 1449 N N . ALA A 1 187 ? -11.117 -3.232 5.420 1.00 92.31 187 ALA A N 1
ATOM 1450 C CA . ALA A 1 187 ? -11.565 -3.915 6.627 1.00 92.31 187 ALA A CA 1
ATOM 1451 C C . ALA A 1 187 ? -11.783 -2.954 7.823 1.00 92.31 187 ALA A C 1
ATOM 1453 O O . ALA A 1 187 ? -12.695 -3.164 8.621 1.00 92.31 187 ALA A O 1
ATOM 1454 N N . LEU A 1 188 ? -11.011 -1.863 7.929 1.00 92.19 188 LEU A N 1
ATOM 1455 C CA . LEU A 1 188 ? -11.180 -0.804 8.939 1.00 92.19 188 LEU A CA 1
ATOM 1456 C C . LEU A 1 188 ? -12.477 -0.007 8.751 1.00 92.19 188 LEU A C 1
ATOM 1458 O O . LEU A 1 188 ? -13.093 0.379 9.744 1.00 92.19 188 LEU A O 1
ATOM 1462 N N . HIS A 1 189 ? -12.905 0.216 7.505 1.00 88.31 189 HIS A N 1
ATOM 1463 C CA . HIS A 1 189 ? -14.206 0.821 7.206 1.00 88.31 189 HIS A CA 1
ATOM 1464 C C . HIS A 1 189 ? -15.386 -0.112 7.538 1.00 88.31 189 HIS A C 1
ATOM 1466 O O . HIS A 1 189 ? -16.517 0.355 7.673 1.00 88.31 189 HIS A O 1
ATOM 1472 N N . GLY A 1 190 ? -15.125 -1.413 7.717 1.00 80.44 190 GLY A N 1
ATOM 1473 C CA . GLY A 1 190 ? -16.121 -2.423 8.061 1.00 80.44 190 GLY A CA 1
ATOM 1474 C C . GLY A 1 190 ? -17.082 -2.745 6.913 1.00 80.44 190 GLY A C 1
ATOM 1475 O O . GLY A 1 190 ? -16.904 -2.327 5.769 1.00 80.44 190 GLY A O 1
ATOM 1476 N N . ARG A 1 191 ? -18.131 -3.523 7.205 1.00 61.25 191 ARG A N 1
ATOM 1477 C CA . ARG A 1 191 ? -19.274 -3.657 6.289 1.00 61.25 191 ARG A CA 1
ATOM 1478 C C . ARG A 1 191 ? -19.984 -2.310 6.214 1.00 61.25 191 ARG A C 1
ATOM 1480 O O . ARG A 1 191 ? -20.394 -1.788 7.250 1.00 61.25 191 ARG A O 1
ATOM 1487 N N . ARG A 1 192 ? -20.180 -1.767 5.005 1.00 49.47 192 ARG A N 1
ATOM 1488 C CA . ARG A 1 192 ? -21.183 -0.709 4.809 1.00 49.47 192 ARG A CA 1
ATOM 1489 C C . ARG A 1 192 ? -22.501 -1.244 5.366 1.00 49.47 192 ARG A C 1
ATOM 1491 O O . ARG A 1 192 ? -22.944 -2.317 4.969 1.00 49.47 192 ARG A O 1
ATOM 1498 N N . ALA A 1 193 ? -23.112 -0.508 6.285 1.00 42.09 193 ALA A N 1
ATOM 1499 C CA . ALA A 1 193 ? -24.353 -0.893 6.955 1.00 42.09 193 ALA A CA 1
ATOM 1500 C C . ALA A 1 193 ? -25.588 -0.955 6.022 1.00 42.09 193 ALA A 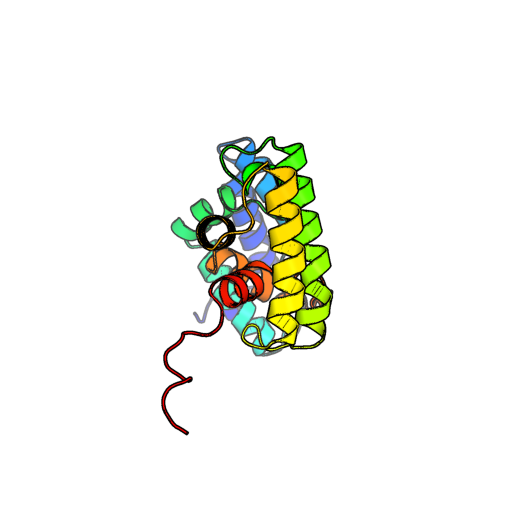C 1
ATOM 1502 O O . ALA A 1 193 ? -26.700 -1.134 6.508 1.00 42.09 193 ALA A O 1
ATOM 1503 N N . ASP A 1 194 ? -25.416 -0.846 4.700 1.00 36.00 194 ASP A N 1
ATOM 1504 C CA . ASP A 1 194 ? -26.519 -0.804 3.732 1.00 36.00 194 ASP A CA 1
ATOM 1505 C C . ASP A 1 194 ? -27.021 -2.193 3.285 1.00 36.00 194 ASP A C 1
ATOM 1507 O O . ASP A 1 194 ? -28.078 -2.279 2.671 1.00 36.00 194 ASP A O 1
ATOM 1511 N N . GLU A 1 195 ? -26.345 -3.294 3.636 1.00 39.72 195 GLU A N 1
ATOM 1512 C CA . GLU A 1 195 ? -26.803 -4.661 3.298 1.00 39.72 195 GLU A CA 1
ATOM 1513 C C . GLU A 1 195 ? -27.444 -5.427 4.471 1.00 39.72 195 GLU A C 1
ATOM 1515 O O . GLU A 1 195 ? -27.765 -6.605 4.344 1.00 39.72 195 GLU A O 1
ATOM 1520 N N . GLN A 1 196 ? -27.690 -4.776 5.616 1.00 38.12 196 GLN A N 1
ATOM 1521 C CA . GLN A 1 196 ? -28.431 -5.382 6.739 1.00 38.12 196 GLN A CA 1
ATOM 1522 C C . GLN A 1 196 ? -29.938 -5.072 6.745 1.00 38.12 196 GLN A C 1
ATOM 1524 O O . GLN A 1 196 ? -30.633 -5.426 7.695 1.00 38.12 196 GLN A O 1
ATOM 1529 N N . ALA A 1 197 ? -30.476 -4.467 5.684 1.00 38.09 197 ALA A N 1
ATOM 1530 C CA . ALA A 1 197 ? -31.904 -4.184 5.566 1.00 38.09 197 ALA A CA 1
ATOM 1531 C C . ALA A 1 197 ? -32.501 -4.733 4.264 1.00 38.09 197 ALA A C 1
ATOM 1533 O O . ALA A 1 197 ? -33.026 -3.955 3.486 1.00 38.09 197 ALA A O 1
ATOM 1534 N N . ILE A 1 198 ? -32.413 -6.046 4.027 1.00 41.38 198 ILE A N 1
ATOM 1535 C CA . ILE A 1 198 ? -33.441 -6.896 3.384 1.00 41.38 198 ILE A CA 1
ATOM 1536 C C . ILE A 1 198 ? -33.049 -8.349 3.710 1.00 41.38 198 ILE A C 1
ATOM 1538 O O . ILE A 1 198 ? -32.254 -8.955 2.996 1.00 41.38 198 ILE A O 1
ATOM 1542 N N . HIS A 1 199 ? -33.573 -8.896 4.810 1.00 37.69 199 HIS A N 1
ATOM 1543 C CA . HIS A 1 199 ? -34.211 -10.216 4.801 1.00 37.69 199 HIS A CA 1
ATOM 1544 C C . HIS A 1 199 ? -35.009 -10.487 6.075 1.00 37.69 199 HIS A C 1
ATOM 1546 O O . HIS A 1 199 ? -34.485 -10.218 7.177 1.00 37.69 199 HIS A O 1
#

pLDDT: mean 76.83, std 15.02, range [36.0, 96.5]

Foldseek 3Di:
DVVQLVDDQVRLQVLQVVLLVVQPPDDPLSVQLSVLCVVQGQRFDPDHDPQLSVLSVVLSVLSVDPVSS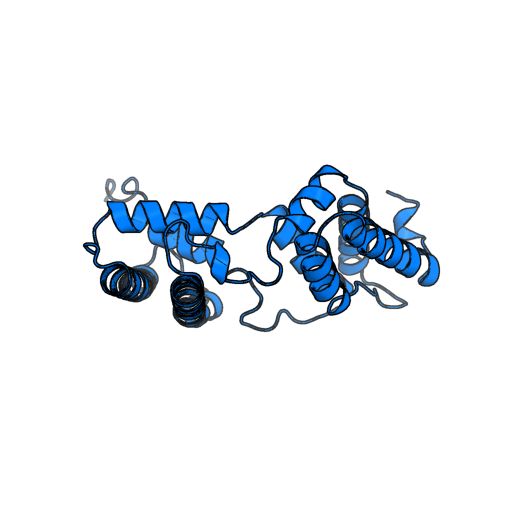VVSSVQCVVPLLQPLAPPDHRVLSNVLVVVLLVLCLVCVVVVPQLQDPVVLVSLLVSLVSVCVSVVHDSDLVSLVSLLVSLVVSDDVVVLSSVVSSCSRVVNDPDRSNRRCNVSSSSNSVHPPPPPPPDD